Protein AF-A0A6L4A9G4-F1 (afdb_monomer_lite)

Secondary structure (DSSP, 8-state):
-HHHHHHTT--HHHHHHHHHHHHHHHH-SS-THHHHHTT-HHHHHHSTT--HHHHHHHHHHHHHSS-HHHHHHHTTS-HHHHHTTSTT--HHHHHHHHHHH---SHHHHHHHHHTTSGGGSTT--HHHHHHHHHHHHHHHHHHHHHHH-------------SS--HHHHHHHHHHHHHHHHHT-S-EE--STT-TT----EEEEEEEETTEEEEEEE--SHHHHHTT-TTT-EEEEEEETTEEEEEEEEE--SSTTTTSEEETT-HHHHHHHHHHHH--

Foldseek 3Di:
DLVLCVVVVHDPVVSVLVVFLVVQCVPDPDNLLVCLVVVVLVVSCVGPSCHPVNSVQSNCCSVVVDGPVVLQSVLVPQLLVQVCVQPLRDSVNSLQCCQAVVQRHLLLLLLCLVVVVSVPGPPDDPVSSVSRNVRSVVVVVVVVVVLVPPPDDDDDPRCPDLDDAFVVVVVVVVVQLVCVVVVNFFFAQHPPPRPPSDGDWGWDWDADPQKTKIKTFDDHNNCVVVVNSSFWMKIWIDHDPRTDIWIWGQDPPDPSHRHIGTRSPVVSRVVVVVVVVVD

Radius of gyration: 20.55 Å; chains: 1; bounding box: 53×53×60 Å

pLDDT: mean 81.51, std 14.5, range [31.34, 98.25]

Sequence (279 aa):
IADLLEGQNANPFRIRAYREGAATIRAHEDPVADFIRQDEFEALKALPGIGEGIAAVIGEYVSLGESSLLAELKAGVSPESVLTTVPGIGDELAERIVEQLDVHTLPELEEAAHDGRLDTVEGFGSRRVEGVRKALAGMLNRSAKRQVQNPDGQDGKVSQEAEPSVELLLQVDADYRKQAKAGELHKIAPRRFNPKKEAWLPVFHTKRQGWMFTVMFSNTAQAHALGKTDDWVVIYYKRGDHEGQNTVVTETKTQLKGKRVVRGRQAENQHYYEVQSGG

Structure (mmCIF, N/CA/C/O backbone):
data_AF-A0A6L4A9G4-F1
#
_entry.id   AF-A0A6L4A9G4-F1
#
loop_
_atom_site.group_PDB
_atom_site.id
_atom_site.type_symbol
_atom_site.label_atom_id
_atom_site.label_alt_id
_atom_site.label_comp_id
_atom_site.label_asym_id
_atom_site.label_entity_id
_atom_site.label_seq_id
_atom_site.pdbx_PDB_ins_code
_atom_site.Cartn_x
_atom_site.Cartn_y
_atom_site.Cartn_z
_atom_site.occupancy
_atom_site.B_iso_or_equiv
_atom_site.auth_seq_id
_atom_site.auth_comp_id
_atom_site.auth_asym_id
_atom_site.auth_atom_id
_atom_site.pdbx_PDB_model_num
ATOM 1 N N . ILE A 1 1 ? 12.123 -0.927 -9.935 1.00 81.88 1 ILE A N 1
ATOM 2 C CA . ILE A 1 1 ? 12.609 -2.322 -9.762 1.00 81.88 1 ILE A CA 1
ATOM 3 C C . ILE A 1 1 ? 13.995 -2.337 -9.126 1.00 81.88 1 ILE A C 1
ATOM 5 O O . ILE A 1 1 ? 14.091 -2.827 -8.012 1.00 81.88 1 ILE A O 1
ATOM 9 N N . ALA A 1 2 ? 15.035 -1.781 -9.767 1.00 80.94 2 ALA A N 1
ATOM 10 C CA . ALA A 1 2 ? 16.400 -1.776 -9.218 1.00 80.94 2 ALA A CA 1
ATOM 11 C C . ALA A 1 2 ? 16.493 -1.196 -7.795 1.00 80.94 2 ALA A C 1
ATOM 13 O O . ALA A 1 2 ? 17.087 -1.831 -6.934 1.00 80.94 2 ALA A O 1
ATOM 14 N N . ASP A 1 3 ? 15.841 -0.064 -7.527 1.00 72.38 3 ASP A N 1
ATOM 15 C CA . ASP A 1 3 ? 15.896 0.570 -6.199 1.00 72.38 3 ASP A CA 1
ATOM 16 C C . ASP A 1 3 ? 15.175 -0.263 -5.125 1.00 72.38 3 ASP A C 1
ATOM 18 O O . ASP A 1 3 ? 15.634 -0.358 -3.992 1.00 72.38 3 ASP A O 1
ATOM 22 N N . LEU A 1 4 ? 14.097 -0.966 -5.499 1.00 71.31 4 LEU A N 1
ATOM 23 C CA . LEU A 1 4 ? 13.409 -1.897 -4.594 1.00 71.31 4 LEU A CA 1
ATOM 24 C C . LEU A 1 4 ? 14.262 -3.137 -4.304 1.00 71.31 4 LEU A C 1
ATOM 26 O O . LEU A 1 4 ? 14.260 -3.646 -3.189 1.00 71.31 4 LEU A O 1
ATOM 30 N N . LEU A 1 5 ? 15.003 -3.622 -5.304 1.00 72.62 5 LEU A N 1
ATOM 31 C CA . LEU A 1 5 ? 15.957 -4.718 -5.137 1.00 72.62 5 LEU A CA 1
ATOM 32 C C . LEU A 1 5 ? 17.136 -4.302 -4.244 1.00 72.62 5 LEU A C 1
ATOM 34 O O . LEU A 1 5 ? 17.564 -5.095 -3.411 1.00 72.62 5 LEU A O 1
ATOM 38 N N . GLU A 1 6 ? 17.637 -3.075 -4.396 1.00 65.88 6 GLU A N 1
ATOM 39 C CA . GLU A 1 6 ? 18.706 -2.506 -3.567 1.00 65.88 6 GLU A CA 1
ATOM 40 C C . GLU A 1 6 ? 18.259 -2.350 -2.110 1.00 65.88 6 GLU A C 1
ATOM 42 O O . GLU A 1 6 ? 18.944 -2.835 -1.213 1.00 65.88 6 GLU A O 1
ATOM 47 N N . GLY A 1 7 ? 17.059 -1.808 -1.872 1.00 52.34 7 GLY A N 1
ATOM 48 C CA . GLY A 1 7 ? 16.472 -1.719 -0.530 1.00 52.34 7 GLY A CA 1
ATOM 49 C C . GLY A 1 7 ? 16.225 -3.079 0.137 1.00 52.34 7 GLY A C 1
ATOM 50 O O . GLY A 1 7 ? 16.270 -3.184 1.357 1.00 52.34 7 GLY A O 1
ATOM 51 N N . GLN A 1 8 ? 16.023 -4.142 -0.647 1.00 58.72 8 GLN A N 1
ATOM 52 C CA . GLN A 1 8 ? 15.882 -5.520 -0.152 1.00 58.72 8 GLN A CA 1
ATOM 53 C C . GLN A 1 8 ? 17.218 -6.275 -0.059 1.00 58.72 8 GLN A C 1
ATOM 55 O O . GLN A 1 8 ? 17.221 -7.492 0.138 1.00 58.72 8 GLN A O 1
ATOM 60 N N . ASN A 1 9 ? 18.345 -5.580 -0.240 1.00 52.88 9 ASN A N 1
ATOM 61 C CA . ASN A 1 9 ? 19.689 -6.152 -0.242 1.00 52.88 9 ASN A CA 1
ATOM 62 C C . ASN A 1 9 ? 19.817 -7.367 -1.189 1.00 52.88 9 ASN A C 1
ATOM 64 O O . ASN A 1 9 ? 20.472 -8.368 -0.886 1.00 52.88 9 ASN A O 1
ATOM 68 N N . ALA A 1 10 ? 19.122 -7.307 -2.331 1.00 65.56 10 ALA A N 1
ATOM 69 C CA . ALA A 1 10 ? 19.135 -8.357 -3.338 1.00 65.56 10 ALA A CA 1
ATOM 70 C C . ALA A 1 10 ? 20.507 -8.445 -4.029 1.00 65.56 10 ALA A C 1
ATOM 72 O O . ALA A 1 10 ? 21.382 -7.601 -3.860 1.00 65.56 10 ALA A O 1
ATOM 73 N N . ASN A 1 11 ? 20.696 -9.481 -4.852 1.00 62.41 11 ASN A N 1
ATOM 74 C CA . ASN A 1 11 ? 21.964 -9.720 -5.537 1.00 62.41 11 ASN A CA 1
ATOM 75 C C . ASN A 1 11 ? 22.441 -8.466 -6.328 1.00 62.41 11 ASN A C 1
ATOM 77 O O . ASN A 1 11 ? 21.725 -8.034 -7.241 1.00 62.41 11 ASN A O 1
ATOM 81 N N . PRO A 1 12 ? 23.653 -7.930 -6.056 1.00 65.44 12 PRO A N 1
ATOM 82 C CA . PRO A 1 12 ? 24.201 -6.749 -6.731 1.00 65.44 12 PRO A CA 1
ATOM 83 C C . PRO A 1 12 ? 24.260 -6.856 -8.259 1.00 65.44 12 PRO A C 1
ATOM 85 O O . PRO A 1 12 ? 24.008 -5.873 -8.956 1.00 65.44 12 PRO A O 1
ATOM 88 N N . PHE A 1 13 ? 24.521 -8.051 -8.801 1.00 80.12 13 PHE A N 1
ATOM 89 C CA . PHE A 1 13 ? 24.502 -8.295 -10.246 1.00 80.12 13 PHE A CA 1
ATOM 90 C C . PHE A 1 13 ? 23.104 -8.089 -10.830 1.00 80.12 13 PHE A C 1
ATOM 92 O O . PHE A 1 13 ? 22.956 -7.495 -11.894 1.00 80.12 13 PHE A O 1
ATOM 99 N N . ARG A 1 14 ? 22.064 -8.528 -10.112 1.00 78.81 14 ARG A N 1
ATOM 100 C CA . ARG A 1 14 ? 20.669 -8.362 -10.537 1.00 78.81 14 ARG A CA 1
ATOM 101 C C . ARG A 1 14 ? 20.251 -6.893 -10.489 1.00 78.81 14 ARG A C 1
ATOM 103 O O . ARG A 1 14 ? 19.617 -6.424 -11.427 1.00 78.81 14 ARG A O 1
ATOM 110 N N . ILE A 1 15 ? 20.631 -6.162 -9.438 1.00 76.44 15 ILE A N 1
ATOM 111 C CA . ILE A 1 15 ? 20.378 -4.714 -9.318 1.00 76.44 15 ILE A CA 1
ATOM 112 C C . ILE A 1 15 ? 21.019 -3.970 -10.493 1.00 76.44 15 ILE A C 1
ATOM 114 O O . ILE A 1 15 ? 20.352 -3.190 -11.177 1.00 76.44 15 ILE A O 1
ATOM 118 N N . ARG A 1 16 ? 22.298 -4.258 -10.759 1.00 82.06 16 ARG A N 1
ATOM 119 C CA . ARG A 1 16 ? 23.052 -3.659 -11.860 1.00 82.06 16 ARG A CA 1
ATOM 120 C C . ARG A 1 16 ? 22.419 -3.960 -13.218 1.00 82.06 16 ARG A C 1
ATOM 122 O O . ARG A 1 16 ? 22.212 -3.023 -13.979 1.00 82.06 16 ARG A O 1
ATOM 129 N N . ALA A 1 17 ? 22.022 -5.207 -13.470 1.00 86.44 17 ALA A N 1
ATOM 130 C CA . ALA A 1 17 ? 21.355 -5.593 -14.713 1.00 86.44 17 ALA A CA 1
ATOM 131 C C . ALA A 1 17 ? 20.067 -4.785 -14.960 1.00 86.44 17 ALA A C 1
ATOM 133 O O . ALA A 1 17 ? 19.853 -4.299 -16.065 1.00 86.44 17 ALA A O 1
ATOM 134 N N . TYR A 1 18 ? 19.238 -4.552 -13.932 1.00 90.25 18 TYR A N 1
ATOM 135 C CA . TYR A 1 18 ? 18.047 -3.700 -14.079 1.00 90.25 18 TYR A CA 1
ATOM 136 C C . TYR A 1 18 ? 18.380 -2.225 -14.337 1.00 90.25 18 TYR A C 1
ATOM 138 O O . TYR A 1 18 ? 17.641 -1.563 -15.064 1.00 90.25 18 TYR A O 1
ATOM 146 N N . ARG A 1 19 ? 19.462 -1.693 -13.750 1.00 92.75 19 ARG A N 1
ATOM 147 C CA . ARG A 1 19 ? 19.916 -0.317 -14.026 1.00 92.75 19 ARG A CA 1
ATOM 148 C C . ARG A 1 19 ? 20.446 -0.182 -15.454 1.00 92.75 19 ARG A C 1
ATOM 150 O O . ARG A 1 19 ? 20.092 0.778 -16.131 1.00 92.75 19 ARG A O 1
ATOM 157 N N . GLU A 1 20 ? 21.235 -1.150 -15.909 1.00 92.56 20 GLU A N 1
ATOM 158 C CA . GLU A 1 20 ? 21.784 -1.198 -17.267 1.00 92.56 20 GLU A CA 1
ATOM 159 C C . GLU A 1 20 ? 20.674 -1.364 -18.309 1.00 92.56 20 GLU A C 1
ATOM 161 O O . GLU A 1 20 ? 20.577 -0.538 -19.210 1.00 92.56 20 GLU A O 1
ATOM 166 N N . GLY A 1 21 ? 19.758 -2.322 -18.133 1.00 93.94 21 GLY A N 1
ATOM 167 C CA . GLY A 1 21 ? 18.608 -2.486 -19.026 1.00 93.94 21 GLY A CA 1
ATOM 168 C C . GLY A 1 21 ? 17.728 -1.232 -19.097 1.00 93.94 21 GLY A C 1
ATOM 169 O O . GLY A 1 21 ? 17.330 -0.817 -20.182 1.00 93.94 21 GLY A O 1
ATOM 170 N N . ALA A 1 22 ? 17.478 -0.559 -17.966 1.00 93.19 22 ALA A N 1
ATOM 171 C CA . ALA A 1 22 ? 16.741 0.707 -17.960 1.00 93.19 22 ALA A CA 1
ATOM 172 C C . ALA A 1 22 ? 17.482 1.832 -18.703 1.00 93.19 22 ALA A C 1
ATOM 174 O O . ALA A 1 22 ? 16.839 2.651 -19.359 1.00 93.19 22 ALA A O 1
ATOM 175 N N . ALA A 1 23 ? 18.813 1.893 -18.602 1.00 93.06 23 ALA A N 1
ATOM 176 C CA . ALA A 1 23 ? 19.620 2.848 -19.354 1.00 93.06 23 ALA A CA 1
ATOM 177 C C . ALA A 1 23 ? 19.556 2.566 -20.862 1.00 93.06 23 ALA A C 1
ATOM 179 O O . ALA A 1 23 ? 19.327 3.496 -21.631 1.00 93.06 23 ALA A O 1
ATOM 180 N N . THR A 1 24 ? 19.661 1.298 -21.267 1.00 94.62 24 THR A N 1
ATOM 181 C CA . THR A 1 24 ? 19.524 0.874 -22.666 1.00 94.62 24 THR A CA 1
ATOM 182 C C . THR A 1 24 ? 18.172 1.262 -23.245 1.00 94.62 24 THR A C 1
ATOM 184 O O . THR A 1 24 ? 18.126 1.866 -24.308 1.00 94.62 24 THR A O 1
ATOM 187 N N . ILE A 1 25 ? 17.074 1.000 -22.527 1.00 92.94 25 ILE A N 1
ATOM 188 C CA . ILE A 1 25 ? 15.725 1.372 -22.982 1.00 92.94 25 ILE A CA 1
ATOM 189 C C . ILE A 1 25 ? 15.599 2.889 -23.165 1.00 92.94 25 ILE A C 1
ATOM 191 O O . ILE A 1 25 ? 15.019 3.335 -24.146 1.00 92.94 25 ILE A O 1
ATOM 195 N N . ARG A 1 26 ? 16.137 3.694 -22.237 1.00 91.50 26 ARG A N 1
ATOM 196 C CA . ARG A 1 26 ? 16.082 5.166 -22.328 1.00 91.50 26 ARG A CA 1
ATOM 197 C C . ARG A 1 26 ? 16.932 5.737 -23.461 1.00 91.50 26 ARG A C 1
ATOM 199 O O . ARG A 1 26 ? 16.635 6.832 -23.922 1.00 91.50 26 ARG A O 1
ATOM 206 N N . ALA A 1 27 ? 18.004 5.043 -23.834 1.00 91.81 27 ALA A N 1
ATOM 207 C CA . ALA A 1 27 ? 18.923 5.459 -24.887 1.00 91.81 27 ALA A CA 1
ATOM 208 C C . ALA A 1 27 ? 18.530 4.930 -26.277 1.00 91.81 27 ALA 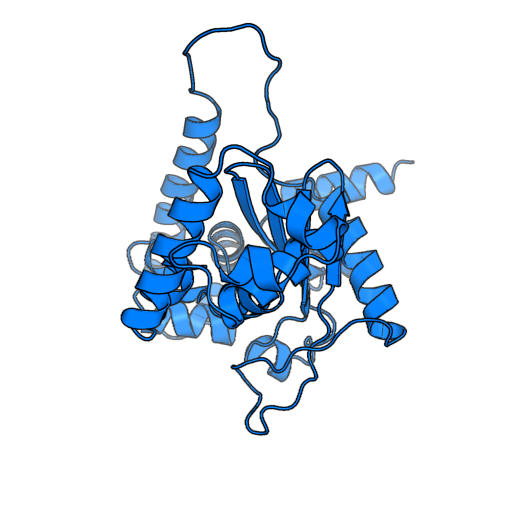A C 1
ATOM 210 O O . ALA A 1 27 ? 19.142 5.331 -27.262 1.00 91.81 27 ALA A O 1
ATOM 211 N N . HIS A 1 28 ? 17.555 4.023 -26.358 1.00 92.44 28 HIS A N 1
ATOM 212 C CA . HIS A 1 28 ? 17.101 3.451 -27.619 1.00 92.44 28 HIS A CA 1
ATOM 213 C C . HIS A 1 28 ? 16.297 4.486 -28.422 1.00 92.44 28 HIS A C 1
ATOM 215 O O . HIS A 1 28 ? 15.424 5.148 -27.863 1.00 92.44 28 HIS A O 1
ATOM 221 N N . GLU A 1 29 ? 16.599 4.629 -29.717 1.00 87.81 29 GLU A N 1
ATOM 222 C CA . GLU A 1 29 ? 15.964 5.635 -30.585 1.00 87.81 29 GLU A CA 1
ATOM 223 C C . GLU A 1 29 ? 14.485 5.316 -30.839 1.00 87.81 29 GLU A C 1
ATOM 225 O O . GLU A 1 29 ? 13.628 6.191 -30.706 1.00 87.81 29 GLU A O 1
ATOM 230 N N . ASP A 1 30 ? 14.179 4.050 -31.126 1.00 87.62 30 ASP A N 1
ATOM 231 C CA . ASP A 1 30 ? 12.809 3.592 -31.358 1.00 87.62 30 ASP A CA 1
ATOM 232 C C . ASP A 1 30 ? 12.123 3.098 -30.073 1.00 87.62 30 ASP A C 1
ATOM 234 O O . ASP A 1 30 ? 12.796 2.607 -29.154 1.00 87.62 30 ASP A O 1
ATOM 238 N N . PRO A 1 31 ? 10.779 3.151 -29.988 1.00 88.50 31 PRO A N 1
ATOM 239 C CA . PRO A 1 31 ? 10.046 2.581 -28.868 1.00 88.50 31 PRO A CA 1
ATOM 240 C C . PRO A 1 31 ? 10.322 1.081 -28.725 1.00 88.50 31 PRO A C 1
ATOM 242 O O . PRO A 1 31 ? 9.873 0.265 -29.520 1.00 88.50 31 PRO A O 1
ATOM 245 N N . VAL A 1 32 ? 10.965 0.686 -27.625 1.00 89.25 32 VAL A N 1
ATOM 246 C CA . VAL A 1 32 ? 11.267 -0.728 -27.321 1.00 89.25 32 VAL A CA 1
ATOM 247 C C . VAL A 1 32 ? 10.004 -1.614 -27.282 1.00 89.25 32 VAL A C 1
ATOM 249 O O . VAL A 1 32 ? 10.070 -2.825 -27.483 1.00 89.25 32 VAL A O 1
ATOM 252 N N . ALA A 1 33 ? 8.830 -1.011 -27.068 1.00 88.12 33 ALA A N 1
ATOM 253 C CA . ALA A 1 33 ? 7.538 -1.689 -27.147 1.00 88.12 33 ALA A CA 1
ATOM 254 C C . ALA A 1 33 ? 7.231 -2.269 -28.540 1.00 88.12 33 ALA A C 1
ATOM 256 O O . ALA A 1 33 ? 6.443 -3.208 -28.636 1.00 88.12 33 ALA A O 1
ATOM 257 N N . ASP A 1 34 ? 7.832 -1.734 -29.601 1.00 90.88 34 ASP A N 1
ATOM 258 C CA . ASP A 1 34 ? 7.580 -2.183 -30.967 1.00 90.88 34 ASP A CA 1
ATOM 259 C C . ASP A 1 34 ? 8.176 -3.565 -31.233 1.00 90.88 34 ASP A C 1
ATOM 261 O O . ASP A 1 34 ? 7.500 -4.374 -31.862 1.00 90.88 34 ASP A O 1
ATOM 265 N N . PHE A 1 35 ? 9.324 -3.905 -30.631 1.00 89.06 35 PHE A N 1
ATOM 266 C CA . PHE A 1 35 ? 9.863 -5.271 -30.679 1.00 89.06 35 PHE A CA 1
ATOM 267 C C . PHE A 1 35 ? 8.863 -6.298 -30.137 1.00 89.06 35 PHE A C 1
ATOM 269 O O . PHE A 1 35 ? 8.689 -7.364 -30.710 1.00 89.06 35 PHE A O 1
ATOM 276 N N . ILE A 1 36 ? 8.146 -5.972 -29.056 1.00 87.38 36 ILE A N 1
ATOM 277 C CA . ILE A 1 36 ? 7.126 -6.871 -28.494 1.00 87.38 36 ILE A CA 1
ATOM 278 C C . ILE A 1 36 ? 5.889 -6.941 -29.398 1.00 87.38 36 ILE A C 1
ATOM 280 O O . ILE A 1 36 ? 5.336 -8.016 -29.607 1.00 87.38 36 ILE A O 1
ATOM 284 N N . ARG A 1 37 ? 5.444 -5.808 -29.955 1.00 85.44 37 ARG A N 1
ATOM 285 C CA . ARG A 1 37 ? 4.263 -5.761 -30.839 1.00 85.44 37 ARG A CA 1
ATOM 286 C C . ARG A 1 37 ? 4.487 -6.468 -32.175 1.00 85.44 37 ARG A C 1
ATOM 288 O O . ARG A 1 37 ? 3.516 -6.917 -32.776 1.00 85.44 37 ARG A O 1
ATOM 295 N N . GLN A 1 38 ? 5.734 -6.530 -32.630 1.00 88.38 38 GLN A N 1
ATOM 296 C CA . GLN A 1 38 ? 6.148 -7.170 -33.879 1.00 88.38 38 GLN A CA 1
ATOM 297 C C . GLN A 1 38 ? 6.621 -8.621 -33.677 1.00 88.38 38 GLN A C 1
ATOM 299 O O . GLN A 1 38 ? 7.065 -9.248 -34.632 1.00 88.38 38 GLN A O 1
ATOM 304 N N . ASP A 1 39 ? 6.489 -9.163 -32.460 1.00 83.50 39 ASP A N 1
ATOM 305 C CA . ASP A 1 39 ? 6.930 -10.518 -32.086 1.00 83.50 39 ASP A CA 1
ATOM 306 C C . ASP A 1 39 ? 8.450 -10.750 -32.260 1.00 83.50 39 ASP A C 1
ATOM 308 O O . ASP A 1 39 ? 8.939 -11.859 -32.465 1.00 83.50 39 ASP A O 1
ATOM 312 N N . GLU A 1 40 ? 9.237 -9.681 -32.134 1.00 89.88 40 GLU A N 1
ATOM 313 C CA . GLU A 1 40 ? 10.695 -9.663 -32.275 1.00 89.88 40 GLU A CA 1
ATOM 314 C C . GLU A 1 40 ? 11.402 -9.798 -30.915 1.00 89.88 40 GLU A C 1
ATOM 316 O O . GLU A 1 40 ? 12.307 -9.038 -30.555 1.00 89.88 40 GLU A O 1
ATOM 321 N N . PHE A 1 41 ? 10.996 -10.789 -30.122 1.00 87.19 41 PHE A N 1
ATOM 322 C CA . PHE A 1 41 ? 11.512 -10.974 -28.760 1.00 87.19 41 PHE A CA 1
ATOM 323 C C . PHE A 1 41 ? 13.031 -11.220 -28.709 1.00 87.19 41 PHE A C 1
ATOM 325 O O . PHE A 1 41 ? 13.724 -10.737 -27.811 1.00 87.19 41 PHE A O 1
ATOM 332 N N . GLU A 1 42 ? 13.582 -11.926 -29.697 1.00 88.38 42 GLU A N 1
ATOM 333 C CA . GLU A 1 42 ? 15.029 -12.159 -29.780 1.00 88.38 42 GLU A CA 1
ATOM 334 C C . GLU A 1 42 ? 15.812 -10.886 -30.130 1.00 88.38 42 GLU A C 1
ATOM 336 O O . GLU A 1 42 ? 16.927 -10.703 -29.642 1.00 88.38 42 GLU A O 1
ATOM 341 N N . ALA A 1 43 ? 15.222 -9.964 -30.898 1.00 88.06 43 ALA A N 1
ATOM 342 C CA . ALA A 1 43 ? 15.835 -8.665 -31.173 1.00 88.06 43 ALA A CA 1
ATOM 343 C C . ALA A 1 43 ? 15.879 -7.799 -29.904 1.00 88.06 43 ALA A C 1
ATOM 345 O O . ALA A 1 43 ? 16.908 -7.191 -29.606 1.00 88.06 43 ALA A O 1
ATOM 346 N N . LEU A 1 44 ? 14.817 -7.834 -29.091 1.00 89.88 44 LEU A N 1
ATOM 347 C CA . LEU A 1 44 ? 14.796 -7.188 -27.776 1.00 89.88 44 LEU A CA 1
ATOM 348 C C . LEU A 1 44 ? 15.907 -7.721 -26.855 1.00 89.88 44 LEU A C 1
ATOM 350 O O . LEU A 1 44 ? 16.584 -6.941 -26.186 1.00 89.88 44 LEU A O 1
ATOM 354 N N . LYS A 1 45 ? 16.118 -9.041 -26.832 1.00 92.06 45 LYS A N 1
ATOM 355 C CA . LYS A 1 45 ? 17.183 -9.691 -26.045 1.00 92.06 45 LYS A CA 1
ATOM 356 C C . LYS A 1 45 ? 18.595 -9.411 -26.558 1.00 92.06 45 LYS A C 1
ATOM 358 O O . LYS A 1 45 ? 19.561 -9.566 -25.813 1.00 92.06 45 LYS A O 1
ATOM 363 N N . ALA A 1 46 ? 18.735 -9.034 -27.825 1.00 90.38 46 ALA A N 1
ATOM 364 C CA . ALA A 1 46 ? 20.023 -8.660 -28.392 1.00 90.38 46 ALA A CA 1
ATOM 365 C C . ALA A 1 46 ? 20.482 -7.265 -27.929 1.00 90.38 46 ALA A C 1
ATOM 367 O O . ALA A 1 46 ? 21.660 -6.928 -28.080 1.00 90.38 46 ALA A O 1
ATOM 368 N N . LEU A 1 47 ? 19.586 -6.459 -27.345 1.00 91.12 47 LEU A N 1
ATOM 369 C CA . LEU A 1 47 ? 19.938 -5.140 -26.835 1.00 91.12 47 LEU A CA 1
ATOM 370 C C . LEU A 1 47 ? 20.886 -5.237 -25.620 1.00 91.12 47 LEU A C 1
ATOM 372 O O . LEU A 1 47 ? 20.688 -6.073 -24.730 1.00 91.12 47 LEU A O 1
ATOM 376 N N . PRO A 1 48 ? 21.905 -4.358 -25.525 1.00 90.81 48 PRO A N 1
ATOM 377 C CA . PRO A 1 48 ? 22.864 -4.381 -24.424 1.0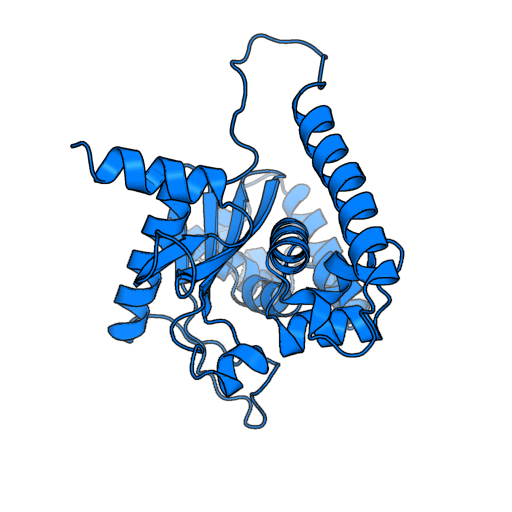0 90.81 48 PRO A CA 1
ATOM 378 C C . PRO A 1 48 ? 22.184 -4.336 -23.051 1.00 90.81 48 PRO A C 1
ATOM 380 O O . PRO A 1 48 ? 21.355 -3.472 -22.784 1.00 90.81 48 PRO A O 1
ATOM 383 N N . GLY A 1 49 ? 22.533 -5.253 -22.149 1.00 86.81 49 GLY A N 1
ATOM 384 C CA . GLY A 1 49 ? 21.974 -5.268 -20.792 1.00 86.81 49 GLY A CA 1
ATOM 385 C C . GLY A 1 49 ? 20.514 -5.737 -20.689 1.00 86.81 49 GLY A C 1
ATOM 386 O O . GLY A 1 49 ? 19.968 -5.725 -19.586 1.00 86.81 49 GLY A O 1
ATOM 387 N N . ILE A 1 50 ? 19.887 -6.193 -21.782 1.00 91.50 50 ILE A N 1
ATOM 388 C CA . ILE A 1 50 ? 18.537 -6.776 -21.784 1.00 91.50 50 ILE A CA 1
ATOM 389 C C . ILE A 1 50 ? 18.638 -8.294 -21.977 1.00 91.50 50 ILE A C 1
ATOM 391 O O . ILE A 1 50 ? 18.609 -8.811 -23.083 1.00 91.50 50 ILE A O 1
ATOM 395 N N . GLY A 1 51 ? 18.771 -9.035 -20.874 1.00 86.81 51 GLY A N 1
ATOM 396 C CA . GLY A 1 51 ? 18.712 -10.504 -20.893 1.00 86.81 51 GLY A CA 1
ATOM 397 C C . GLY A 1 51 ? 17.282 -11.051 -20.798 1.00 86.81 51 GLY A C 1
ATOM 398 O O . GLY A 1 51 ? 16.345 -10.296 -20.551 1.00 86.81 51 GLY A O 1
ATOM 399 N N . GLU A 1 52 ? 17.132 -12.378 -20.883 1.00 86.69 52 GLU A N 1
ATOM 400 C CA . GLU A 1 52 ? 15.852 -13.117 -20.828 1.00 86.69 52 GLU A CA 1
ATOM 401 C C . GLU A 1 52 ? 14.876 -12.586 -19.762 1.00 86.69 52 GLU A C 1
ATOM 403 O O . GLU A 1 52 ? 13.735 -12.248 -20.058 1.00 86.69 52 GLU A O 1
ATOM 408 N N . GLY A 1 53 ? 15.337 -12.446 -18.514 1.00 84.06 53 GLY A N 1
ATOM 409 C CA . GLY A 1 53 ? 14.478 -12.005 -17.413 1.00 84.06 53 GLY A CA 1
ATOM 410 C C . GLY A 1 53 ? 14.023 -10.546 -17.520 1.00 84.06 53 GLY A C 1
ATOM 411 O O . GLY A 1 53 ? 12.930 -10.219 -17.073 1.00 84.06 53 GLY A O 1
ATOM 412 N N . ILE A 1 54 ? 14.838 -9.665 -18.108 1.00 91.25 54 ILE A N 1
ATOM 413 C CA . ILE A 1 54 ? 14.465 -8.259 -18.323 1.00 91.25 54 ILE A CA 1
ATOM 414 C C . ILE A 1 54 ? 13.541 -8.163 -19.539 1.00 91.25 54 ILE A C 1
ATOM 416 O O . ILE A 1 54 ? 12.531 -7.472 -19.463 1.00 91.25 54 ILE A O 1
ATOM 420 N N . ALA A 1 55 ? 13.832 -8.903 -20.612 1.00 89.38 55 ALA A N 1
ATOM 421 C CA . ALA A 1 55 ? 12.973 -8.998 -21.789 1.00 89.38 55 ALA A CA 1
ATOM 422 C C . ALA A 1 55 ? 11.575 -9.525 -21.432 1.00 89.38 55 ALA A C 1
ATOM 424 O O . ALA A 1 55 ? 10.583 -8.942 -21.858 1.00 89.38 55 ALA A O 1
ATOM 425 N N . ALA A 1 56 ? 11.480 -10.546 -20.574 1.00 85.06 56 ALA A N 1
ATOM 426 C CA . ALA A 1 56 ? 10.205 -11.058 -20.072 1.00 85.06 56 ALA A CA 1
ATOM 427 C C . ALA A 1 56 ? 9.410 -9.989 -19.300 1.00 85.06 56 ALA A C 1
ATOM 429 O O . ALA A 1 56 ? 8.219 -9.820 -19.540 1.00 85.06 56 ALA A O 1
ATOM 430 N N . VAL A 1 57 ? 10.072 -9.218 -18.428 1.00 88.25 57 VAL A N 1
ATOM 431 C CA . VAL A 1 57 ? 9.439 -8.103 -17.695 1.00 88.25 57 VAL A CA 1
ATOM 432 C C . VAL A 1 57 ? 8.976 -6.991 -18.640 1.00 88.25 57 VAL A C 1
ATOM 434 O O . VAL A 1 57 ? 7.909 -6.421 -18.433 1.00 88.25 57 VAL A O 1
ATOM 437 N N . ILE A 1 58 ? 9.756 -6.675 -19.678 1.00 90.38 58 ILE A N 1
ATOM 438 C CA . ILE A 1 58 ? 9.368 -5.698 -20.705 1.00 90.38 58 ILE A CA 1
ATOM 439 C C . ILE A 1 58 ? 8.157 -6.209 -21.486 1.00 90.38 58 ILE A C 1
ATOM 441 O O . ILE A 1 58 ? 7.207 -5.456 -21.667 1.00 90.38 58 ILE A O 1
ATOM 445 N N . GLY A 1 59 ? 8.174 -7.471 -21.920 1.00 86.12 59 GLY A N 1
ATOM 446 C CA . GLY A 1 59 ? 7.070 -8.099 -22.643 1.00 86.12 59 GLY A CA 1
ATOM 447 C C . GLY A 1 59 ? 5.781 -8.071 -21.834 1.00 86.12 59 GLY A C 1
ATOM 448 O O . GLY A 1 59 ? 4.768 -7.570 -22.312 1.00 86.12 59 GLY A O 1
ATOM 449 N N . GLU A 1 60 ? 5.846 -8.495 -20.573 1.00 82.31 60 GLU A N 1
ATOM 450 C CA . GLU A 1 60 ? 4.728 -8.418 -19.633 1.00 82.31 60 GLU A CA 1
ATOM 451 C C . GLU A 1 60 ? 4.195 -6.985 -19.511 1.00 82.31 60 GLU A C 1
ATOM 453 O O . GLU A 1 60 ? 3.001 -6.744 -19.682 1.00 82.31 60 GLU A O 1
ATOM 458 N N . TYR A 1 61 ? 5.087 -6.009 -19.336 1.00 85.62 61 TYR A N 1
ATOM 459 C CA . TYR A 1 61 ? 4.700 -4.608 -19.206 1.00 85.62 61 TYR A CA 1
ATOM 460 C C . TYR A 1 61 ? 4.100 -4.021 -20.486 1.00 85.62 61 TYR A C 1
ATOM 462 O O . TYR A 1 61 ? 3.191 -3.198 -20.416 1.00 85.62 61 TYR A O 1
ATOM 470 N N . VAL A 1 62 ? 4.571 -4.427 -21.663 1.00 86.62 62 VAL A N 1
ATOM 471 C CA . VAL A 1 62 ? 4.035 -3.947 -22.944 1.00 86.62 62 VAL A CA 1
ATOM 472 C C . VAL A 1 62 ? 2.686 -4.595 -23.255 1.00 86.62 62 VAL A C 1
ATOM 474 O O . VAL A 1 62 ? 1.780 -3.904 -23.720 1.00 86.62 62 VAL A O 1
ATOM 477 N N . SER A 1 63 ? 2.539 -5.894 -22.990 1.00 79.25 63 SER A N 1
ATOM 478 C CA . SER A 1 63 ? 1.323 -6.655 -23.288 1.00 79.25 63 SER A CA 1
ATOM 479 C C . SER A 1 63 ? 0.210 -6.424 -22.268 1.00 79.25 63 SER A C 1
ATOM 481 O O . SER A 1 63 ? -0.952 -6.308 -22.650 1.00 79.25 63 SER A O 1
ATOM 483 N N . LEU A 1 64 ? 0.553 -6.362 -20.981 1.00 76.94 64 LEU A N 1
ATOM 484 C CA . LEU A 1 64 ? -0.404 -6.277 -19.873 1.00 76.94 64 LEU A CA 1
ATOM 485 C C . LEU A 1 64 ? -0.472 -4.873 -19.255 1.00 76.94 64 LEU A C 1
ATOM 487 O O . LEU A 1 64 ? -1.439 -4.544 -18.578 1.00 76.94 64 LEU A O 1
ATOM 491 N N . GLY A 1 65 ? 0.523 -4.015 -19.504 1.00 75.38 65 GLY A N 1
ATOM 492 C CA . GLY A 1 65 ? 0.637 -2.707 -18.848 1.00 75.38 65 GLY A CA 1
ATOM 493 C C . GLY A 1 65 ? 1.248 -2.770 -17.443 1.00 75.38 65 GLY A C 1
ATOM 494 O O . GLY A 1 65 ? 1.301 -1.748 -16.757 1.00 75.38 65 GLY A O 1
ATOM 495 N N . GLU A 1 66 ? 1.702 -3.946 -17.003 1.00 71.75 66 GLU A N 1
ATOM 496 C CA . GLU A 1 66 ? 2.153 -4.214 -15.635 1.00 71.75 66 GLU A CA 1
ATOM 497 C C . GLU A 1 66 ? 3.321 -5.201 -15.578 1.00 71.75 66 GLU A C 1
ATOM 499 O O . GLU A 1 66 ? 3.644 -5.864 -16.554 1.00 71.75 66 GLU A O 1
ATOM 504 N N . SER A 1 67 ? 3.967 -5.299 -14.415 1.00 83.25 67 SER A N 1
ATOM 505 C CA . SER A 1 67 ? 5.000 -6.303 -14.173 1.00 83.25 67 SER A CA 1
ATOM 506 C C . SER A 1 67 ? 4.713 -7.051 -12.878 1.00 83.25 67 SER A C 1
ATOM 508 O O . SER A 1 67 ? 4.696 -6.436 -11.807 1.00 83.25 67 SER A O 1
ATOM 510 N N . SER A 1 68 ? 4.580 -8.373 -12.959 1.00 72.19 68 SER A N 1
ATOM 511 C CA . SER A 1 68 ? 4.408 -9.253 -11.801 1.00 72.19 68 SER A CA 1
ATOM 512 C C . SER A 1 68 ? 5.599 -9.147 -10.856 1.00 72.19 68 SER A C 1
ATOM 514 O O . SER A 1 68 ? 5.422 -9.042 -9.646 1.00 72.19 68 SER A O 1
ATOM 516 N N . LEU A 1 69 ? 6.822 -9.036 -11.389 1.00 77.62 69 LEU A N 1
ATOM 517 C CA . LEU A 1 69 ? 8.012 -8.795 -10.572 1.00 77.62 69 LEU A CA 1
ATOM 518 C C . LEU A 1 69 ? 7.939 -7.460 -9.823 1.00 77.62 69 LEU A C 1
ATOM 520 O O . LEU A 1 69 ? 8.340 -7.379 -8.663 1.00 77.62 69 LEU A O 1
ATOM 524 N N . LEU A 1 70 ? 7.468 -6.389 -10.467 1.00 79.44 70 LEU A N 1
ATOM 525 C CA . LEU A 1 70 ? 7.305 -5.112 -9.776 1.00 79.44 70 LEU A CA 1
ATOM 526 C C . LEU A 1 70 ? 6.229 -5.214 -8.690 1.00 79.44 70 LEU A C 1
ATOM 528 O O . LEU A 1 70 ? 6.444 -4.673 -7.609 1.00 79.44 70 LEU A O 1
ATOM 532 N N . ALA A 1 71 ? 5.123 -5.911 -8.954 1.00 65.88 71 ALA A N 1
ATOM 533 C CA . ALA A 1 71 ? 4.077 -6.164 -7.968 1.00 65.88 71 ALA A CA 1
ATOM 534 C C . ALA A 1 71 ? 4.618 -6.954 -6.764 1.00 65.88 71 ALA A C 1
ATOM 536 O O . ALA A 1 71 ? 4.431 -6.534 -5.624 1.00 65.88 71 ALA A O 1
ATOM 537 N N . GLU A 1 72 ? 5.381 -8.023 -7.002 1.00 65.25 72 GLU A N 1
ATOM 538 C CA . GLU A 1 72 ? 6.064 -8.804 -5.962 1.00 65.25 72 GLU A CA 1
ATOM 539 C C . GLU A 1 72 ? 7.068 -7.965 -5.164 1.00 65.25 72 GLU A C 1
ATOM 541 O O . GLU A 1 72 ? 7.141 -8.063 -3.938 1.00 65.25 72 GLU A O 1
ATOM 546 N N . LEU A 1 73 ? 7.858 -7.129 -5.844 1.00 68.81 73 LEU A N 1
ATOM 547 C CA . LEU A 1 73 ? 8.845 -6.276 -5.190 1.00 68.81 73 LEU A CA 1
ATOM 548 C C . LEU A 1 73 ? 8.197 -5.152 -4.396 1.00 68.81 73 LEU A C 1
ATOM 550 O O . LEU A 1 73 ? 8.713 -4.837 -3.331 1.00 68.81 73 LEU A O 1
ATOM 554 N N . LYS A 1 74 ? 7.087 -4.576 -4.872 1.00 66.25 74 LYS A N 1
ATOM 555 C CA . LYS A 1 74 ? 6.290 -3.584 -4.136 1.00 66.25 74 LYS A CA 1
ATOM 556 C C . LYS A 1 74 ? 5.611 -4.206 -2.922 1.00 66.25 74 LYS A C 1
ATOM 558 O O . LYS A 1 74 ? 5.706 -3.634 -1.845 1.00 66.25 74 LYS A O 1
ATOM 563 N N . ALA A 1 75 ? 5.081 -5.421 -3.057 1.00 57.84 75 ALA A N 1
ATOM 564 C CA . ALA A 1 75 ? 4.655 -6.229 -1.916 1.00 57.84 75 ALA A CA 1
ATOM 565 C C . ALA A 1 75 ? 5.819 -6.555 -0.949 1.00 57.84 75 ALA A C 1
ATOM 567 O O . ALA A 1 75 ? 5.593 -6.932 0.199 1.00 57.84 75 ALA A O 1
ATOM 568 N N . GLY A 1 76 ? 7.069 -6.427 -1.410 1.00 50.97 76 GLY A N 1
ATOM 569 C CA . GLY A 1 76 ? 8.289 -6.549 -0.615 1.00 50.97 76 GLY A CA 1
ATOM 570 C C . GLY A 1 76 ? 8.910 -5.228 -0.139 1.00 50.97 76 GLY A C 1
ATOM 571 O O . GLY A 1 76 ? 9.874 -5.296 0.623 1.00 50.97 76 GLY A O 1
ATOM 572 N N . VAL A 1 77 ? 8.417 -4.049 -0.560 1.00 56.56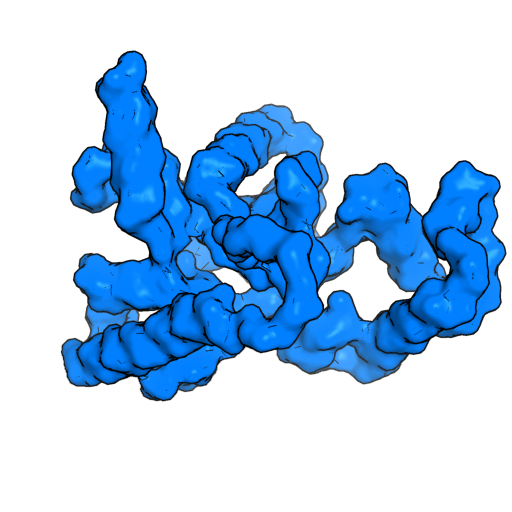 77 VAL A N 1
ATOM 573 C CA . VAL A 1 77 ? 8.823 -2.762 0.033 1.00 56.56 77 VAL A CA 1
ATOM 574 C C . VAL A 1 77 ? 8.189 -2.714 1.396 1.00 56.56 77 VAL A C 1
ATOM 576 O O . VAL A 1 77 ? 6.968 -2.667 1.529 1.00 56.56 77 VAL A O 1
ATOM 579 N N . SER A 1 78 ? 9.044 -2.826 2.397 1.00 65.44 78 SER A N 1
ATOM 580 C CA . SER A 1 78 ? 8.612 -3.079 3.748 1.00 65.44 78 SER A CA 1
ATOM 581 C C . SER A 1 78 ? 7.979 -1.781 4.279 1.00 65.44 78 SER A C 1
ATOM 583 O O . SER A 1 78 ? 8.631 -0.735 4.277 1.00 65.44 78 SER A O 1
ATOM 585 N N . PRO A 1 79 ? 6.697 -1.782 4.676 1.00 73.44 79 PRO A N 1
ATOM 586 C CA . PRO A 1 79 ? 6.070 -0.581 5.219 1.00 73.44 79 PRO A CA 1
ATOM 587 C C . PRO A 1 79 ? 6.836 -0.037 6.433 1.00 73.44 79 PRO A C 1
ATOM 589 O O . PRO A 1 79 ? 6.842 1.166 6.684 1.00 73.44 79 PRO A O 1
ATOM 592 N N . GLU A 1 80 ? 7.600 -0.898 7.104 1.00 79.56 80 GLU A N 1
ATOM 593 C CA . GLU A 1 80 ? 8.533 -0.549 8.164 1.00 79.56 80 GLU A CA 1
ATOM 594 C C . GLU A 1 80 ? 9.517 0.556 7.735 1.00 79.56 80 GLU A C 1
ATOM 596 O O . GLU A 1 80 ? 9.713 1.506 8.490 1.00 79.56 80 GLU A O 1
ATOM 601 N N . SER A 1 81 ? 10.058 0.523 6.508 1.00 74.25 81 SER A N 1
ATOM 602 C CA . SER A 1 81 ? 11.009 1.543 6.034 1.00 74.25 81 SER A CA 1
ATOM 603 C C . SER A 1 81 ? 10.386 2.934 5.895 1.00 74.25 81 SER A C 1
ATOM 605 O O . SER A 1 81 ? 11.081 3.943 5.972 1.00 74.25 81 SER A O 1
ATOM 607 N N . VAL A 1 82 ? 9.073 3.009 5.653 1.00 77.88 82 VAL A N 1
ATOM 608 C CA . VAL A 1 82 ? 8.343 4.285 5.632 1.00 77.88 82 VAL A CA 1
ATOM 609 C C . VAL A 1 82 ? 8.179 4.802 7.058 1.00 77.88 82 VAL A C 1
ATOM 611 O O . VAL A 1 82 ? 8.388 5.988 7.318 1.00 77.88 82 VAL A O 1
ATOM 614 N N . LEU A 1 83 ? 7.845 3.921 8.000 1.00 83.44 83 LEU A N 1
ATOM 615 C CA . LEU A 1 83 ? 7.583 4.294 9.390 1.00 83.44 83 LEU A CA 1
ATOM 616 C C . LEU A 1 83 ? 8.852 4.711 10.143 1.00 83.44 83 LEU A C 1
ATOM 618 O O . LEU A 1 83 ? 8.785 5.616 10.973 1.00 83.44 83 LEU A O 1
ATOM 622 N N . THR A 1 84 ? 10.013 4.131 9.824 1.00 85.69 84 THR A N 1
ATOM 623 C CA . THR A 1 84 ? 11.302 4.494 10.448 1.00 85.69 84 THR A CA 1
ATOM 624 C C . THR A 1 84 ? 11.771 5.907 10.103 1.00 85.69 84 THR A C 1
ATOM 626 O O . THR A 1 84 ? 12.656 6.453 10.762 1.00 85.69 84 THR A O 1
ATOM 629 N N . THR A 1 85 ? 11.143 6.561 9.119 1.00 82.88 85 THR A N 1
ATOM 630 C CA . THR A 1 85 ? 11.379 7.987 8.837 1.00 82.88 85 THR A CA 1
ATOM 631 C C . THR A 1 85 ? 10.849 8.909 9.939 1.00 82.88 85 THR A C 1
ATOM 633 O O . THR A 1 85 ? 11.244 10.077 10.007 1.00 82.88 85 THR A O 1
ATOM 636 N N . VAL A 1 86 ? 9.966 8.410 10.811 1.00 86.12 86 VAL A N 1
ATOM 637 C CA . VAL A 1 86 ? 9.400 9.167 11.927 1.00 86.12 86 VAL A CA 1
ATOM 638 C C . VAL A 1 86 ? 10.345 9.091 13.130 1.00 86.12 86 VAL A C 1
ATOM 640 O O . VAL A 1 86 ? 10.587 8.005 13.663 1.00 86.12 86 VAL A O 1
ATOM 643 N N . PRO A 1 87 ? 10.849 10.233 13.636 1.00 83.25 87 PRO A N 1
ATOM 644 C CA . PRO A 1 87 ? 11.685 10.248 14.828 1.00 83.25 87 PRO A CA 1
ATOM 645 C C . PRO A 1 87 ? 11.019 9.539 16.013 1.00 83.25 87 PRO A C 1
ATOM 647 O O . PRO A 1 87 ? 9.899 9.865 16.403 1.00 83.25 87 PRO A O 1
ATOM 650 N N . GLY A 1 88 ? 11.739 8.591 16.616 1.00 82.75 88 GLY A N 1
ATOM 651 C CA . GLY A 1 88 ? 11.239 7.786 17.733 1.00 82.75 88 GLY A CA 1
ATOM 652 C C . GLY A 1 88 ? 10.618 6.445 17.332 1.00 82.75 88 GLY A C 1
ATOM 653 O O . GLY A 1 88 ? 10.234 5.695 18.232 1.00 82.75 88 GLY A O 1
ATOM 654 N N . ILE A 1 89 ? 10.571 6.126 16.034 1.00 89.00 89 ILE A N 1
ATOM 655 C CA . ILE A 1 89 ? 10.227 4.805 15.500 1.00 89.00 89 ILE A CA 1
ATOM 656 C C . ILE A 1 89 ? 11.490 4.198 14.875 1.00 89.00 89 ILE A C 1
ATOM 658 O O . ILE A 1 89 ? 11.968 4.666 13.849 1.00 89.00 89 ILE A O 1
ATOM 662 N N . GLY A 1 90 ? 12.062 3.188 15.534 1.00 77.94 90 GLY A N 1
ATOM 663 C CA . GLY A 1 90 ? 13.139 2.358 14.975 1.00 77.94 90 GLY A CA 1
ATOM 664 C C . GLY A 1 90 ? 12.589 1.081 14.337 1.00 77.94 90 GLY A C 1
ATOM 665 O O . GLY A 1 90 ? 11.390 0.825 14.445 1.00 77.94 90 GLY A O 1
ATOM 666 N N . ASP A 1 91 ? 13.459 0.273 13.730 1.00 78.06 91 ASP A N 1
ATOM 667 C CA . ASP A 1 91 ? 13.078 -0.919 12.953 1.00 78.06 91 ASP A CA 1
ATOM 668 C C . ASP A 1 91 ? 12.143 -1.869 13.722 1.00 78.06 91 ASP A C 1
ATOM 670 O O . ASP A 1 91 ? 11.082 -2.222 13.220 1.00 78.06 91 ASP A O 1
ATOM 674 N N . GLU A 1 92 ? 12.458 -2.187 14.984 1.00 82.81 92 GLU A N 1
ATOM 675 C CA . GLU A 1 92 ? 11.622 -3.067 15.821 1.00 82.81 92 GLU A CA 1
ATOM 676 C C . GLU A 1 92 ? 10.220 -2.495 16.082 1.00 82.81 92 GLU A C 1
ATOM 678 O O . GLU A 1 92 ? 9.230 -3.222 16.126 1.00 82.81 92 GLU A O 1
ATOM 683 N N . LEU A 1 93 ? 10.116 -1.178 16.288 1.00 89.69 93 LEU A N 1
ATOM 684 C CA . LEU A 1 93 ? 8.825 -0.530 16.523 1.00 89.69 93 LEU A CA 1
ATOM 685 C C . LEU A 1 93 ? 8.023 -0.429 15.227 1.00 89.69 93 LEU A C 1
ATOM 687 O O . LEU A 1 93 ? 6.805 -0.580 15.256 1.00 89.69 93 LEU A O 1
ATOM 691 N N . ALA A 1 94 ? 8.701 -0.185 14.107 1.00 85.38 94 ALA A N 1
ATOM 692 C CA . ALA A 1 94 ? 8.094 -0.159 12.790 1.00 85.38 94 ALA A CA 1
ATOM 693 C C . ALA A 1 94 ? 7.525 -1.536 12.423 1.00 85.38 94 ALA A C 1
ATOM 695 O O . ALA A 1 94 ? 6.366 -1.618 12.025 1.00 85.38 94 ALA A O 1
ATOM 696 N N . GLU A 1 95 ? 8.286 -2.609 12.652 1.00 80.94 95 GLU A N 1
ATOM 697 C CA . GLU A 1 95 ? 7.832 -3.991 12.471 1.00 80.94 95 GLU A CA 1
ATOM 698 C C . GLU A 1 95 ? 6.591 -4.280 13.318 1.00 80.94 95 GLU A C 1
ATOM 700 O O . GLU A 1 95 ? 5.560 -4.674 12.778 1.00 80.94 95 GLU A O 1
ATOM 705 N N . ARG A 1 96 ? 6.612 -3.952 14.618 1.00 88.06 96 ARG A N 1
ATOM 706 C CA . ARG A 1 96 ? 5.436 -4.123 15.492 1.00 88.06 96 ARG A CA 1
ATOM 707 C C . ARG A 1 96 ? 4.214 -3.346 15.004 1.00 88.06 96 ARG A C 1
ATOM 709 O O . ARG A 1 96 ? 3.105 -3.868 15.081 1.00 88.06 96 ARG A O 1
ATOM 716 N N . ILE A 1 97 ? 4.384 -2.115 14.516 1.00 90.12 97 ILE A N 1
ATOM 717 C CA . ILE A 1 97 ? 3.272 -1.322 13.970 1.00 90.12 97 ILE A CA 1
ATOM 718 C C . ILE A 1 97 ? 2.671 -2.018 12.744 1.00 90.12 97 ILE A C 1
ATOM 720 O O . ILE A 1 97 ? 1.452 -2.183 12.677 1.00 90.12 97 ILE A O 1
ATOM 724 N N . VAL A 1 98 ? 3.504 -2.439 11.792 1.00 83.56 98 VAL A N 1
ATOM 725 C CA . VAL A 1 98 ? 3.039 -3.131 10.581 1.00 83.56 98 VAL A CA 1
ATOM 726 C C . VAL A 1 98 ? 2.343 -4.437 10.948 1.00 83.56 98 VAL A C 1
ATOM 728 O O . VAL A 1 98 ? 1.250 -4.721 10.459 1.00 83.56 98 VAL A O 1
ATOM 731 N N . GLU A 1 99 ? 2.941 -5.219 11.842 1.00 78.06 99 GLU A N 1
ATOM 732 C CA . GLU A 1 99 ? 2.429 -6.530 12.221 1.00 78.06 99 GLU A CA 1
ATOM 733 C C . GLU A 1 99 ? 1.143 -6.473 13.036 1.00 78.06 99 GLU A C 1
ATOM 735 O O . GLU A 1 99 ? 0.259 -7.286 12.778 1.00 78.06 99 GLU A O 1
ATOM 740 N N . GLN A 1 100 ? 1.036 -5.552 14.001 1.00 86.06 100 GLN A N 1
ATOM 741 C CA . GLN A 1 100 ? -0.085 -5.488 14.947 1.00 86.06 100 GLN A CA 1
ATOM 742 C C . GLN A 1 100 ? -1.204 -4.555 14.490 1.00 86.06 100 GLN A C 1
ATOM 744 O O . GLN A 1 100 ? -2.363 -4.769 14.843 1.00 86.06 100 GLN A O 1
ATOM 749 N N . LEU A 1 101 ? -0.888 -3.497 13.740 1.00 87.12 101 LEU A N 1
ATOM 750 C CA . LEU A 1 101 ? -1.870 -2.482 13.349 1.00 87.12 101 LEU A CA 1
ATOM 751 C C . LEU A 1 101 ? -2.178 -2.470 11.855 1.00 87.12 101 LEU A C 1
ATOM 753 O O . LEU A 1 101 ? -3.165 -1.833 11.479 1.00 87.12 101 LEU A O 1
ATOM 757 N N . ASP A 1 102 ? -1.380 -3.165 11.034 1.00 84.00 102 ASP A N 1
ATOM 758 C CA . ASP A 1 102 ? -1.498 -3.153 9.570 1.00 84.00 102 ASP A CA 1
ATOM 759 C C . ASP A 1 102 ? -1.476 -1.721 9.014 1.00 84.00 102 ASP A C 1
ATOM 761 O O . ASP A 1 102 ? -2.302 -1.314 8.200 1.00 84.00 102 ASP A O 1
ATOM 765 N N . VAL A 1 103 ? -0.555 -0.926 9.554 1.00 87.31 103 VAL A N 1
ATOM 766 C CA . VAL A 1 103 ? -0.328 0.465 9.170 1.00 87.31 103 VAL A CA 1
ATOM 767 C C . VAL A 1 103 ? 0.864 0.508 8.231 1.00 87.31 103 VAL A C 1
ATOM 769 O O . VAL A 1 103 ? 1.967 0.115 8.607 1.00 87.31 103 VAL A O 1
ATOM 772 N N . HIS A 1 104 ? 0.638 1.017 7.024 1.00 81.50 104 HIS A N 1
ATOM 773 C CA . HIS A 1 104 ? 1.604 0.958 5.929 1.00 81.50 104 HIS A CA 1
ATOM 774 C C . HIS A 1 104 ? 2.089 2.327 5.454 1.00 81.50 104 HIS A C 1
ATOM 776 O O . HIS A 1 104 ? 3.019 2.424 4.652 1.00 81.50 104 HIS A O 1
ATOM 782 N N . THR A 1 105 ? 1.456 3.404 5.919 1.00 83.81 105 THR A N 1
ATOM 783 C CA . THR A 1 105 ? 1.763 4.773 5.495 1.00 83.81 105 THR A CA 1
ATOM 784 C C . THR A 1 105 ? 1.778 5.744 6.671 1.00 83.81 105 THR A C 1
ATOM 786 O O . THR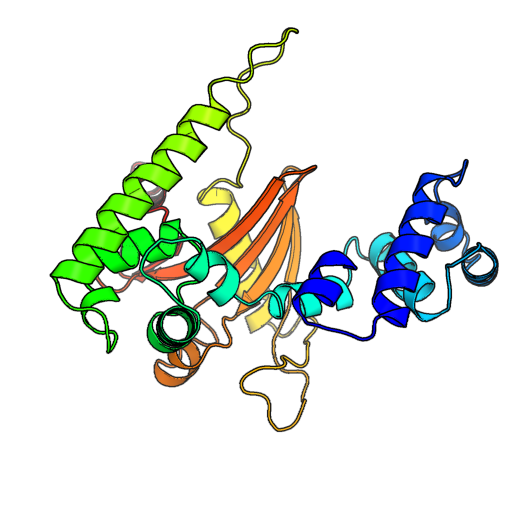 A 1 105 ? 1.243 5.463 7.743 1.00 83.81 105 THR A O 1
ATOM 789 N N . LEU A 1 106 ? 2.384 6.918 6.472 1.00 84.56 106 LEU A N 1
ATOM 790 C CA . LEU A 1 106 ? 2.404 7.967 7.496 1.00 84.56 106 LEU A CA 1
ATOM 791 C C . LEU A 1 106 ? 1.002 8.510 7.836 1.00 84.56 106 LEU A C 1
ATOM 793 O O . LEU A 1 106 ? 0.742 8.684 9.025 1.00 84.56 106 LEU A O 1
ATOM 797 N N . PRO A 1 107 ? 0.081 8.729 6.872 1.00 84.75 107 PRO A N 1
ATOM 798 C CA . PRO A 1 107 ? -1.307 9.074 7.195 1.00 84.75 107 PRO A CA 1
ATOM 799 C C . PRO A 1 107 ? -2.040 7.982 7.987 1.00 84.75 107 PRO A C 1
ATOM 801 O O . PRO A 1 107 ? -2.779 8.279 8.922 1.00 84.75 107 PRO A O 1
ATOM 804 N N . GLU A 1 108 ? -1.812 6.705 7.667 1.00 89.50 108 GLU A N 1
ATOM 805 C CA . GLU A 1 108 ? -2.376 5.591 8.444 1.00 89.50 108 GLU A CA 1
ATOM 806 C C . GLU A 1 108 ? -1.804 5.535 9.870 1.00 89.50 108 GLU A C 1
ATOM 808 O O . GLU A 1 108 ? -2.524 5.218 10.819 1.00 89.50 108 GLU A O 1
ATOM 813 N N . LEU A 1 109 ? -0.521 5.871 10.036 1.00 91.38 109 LEU A N 1
ATOM 814 C CA . LEU A 1 109 ? 0.119 5.973 11.346 1.00 91.38 109 LEU A CA 1
ATOM 815 C C . LEU A 1 109 ? -0.429 7.154 12.151 1.00 91.38 109 LEU A C 1
ATOM 817 O O . LEU A 1 109 ? -0.638 7.016 13.354 1.00 91.38 109 LEU A O 1
ATOM 821 N N . GLU A 1 110 ? -0.675 8.296 11.508 1.00 89.12 110 GLU A N 1
ATOM 822 C CA . GLU A 1 110 ? -1.304 9.457 12.142 1.00 89.12 110 GLU A CA 1
ATOM 823 C C . GLU A 1 110 ? -2.706 9.097 12.640 1.00 89.12 110 GLU A C 1
ATOM 825 O O . GLU A 1 110 ? -3.020 9.318 13.811 1.00 89.12 110 GLU A O 1
ATOM 830 N N . GLU A 1 111 ? -3.512 8.446 11.800 1.00 87.81 111 GLU A N 1
ATOM 831 C CA . GLU A 1 111 ? -4.820 7.919 12.191 1.00 87.81 111 GLU A CA 1
ATOM 832 C C . GLU A 1 111 ? -4.719 6.988 13.402 1.00 87.81 111 GLU A C 1
ATOM 834 O O . GLU A 1 111 ? -5.408 7.204 14.399 1.00 87.81 111 GLU A O 1
ATOM 839 N N . ALA A 1 112 ? -3.844 5.980 13.342 1.00 90.69 112 ALA A N 1
ATOM 840 C CA . ALA A 1 112 ? -3.657 5.020 14.428 1.00 90.69 112 ALA A CA 1
ATOM 841 C C . ALA A 1 112 ? -3.170 5.691 15.722 1.00 90.69 112 ALA A C 1
ATOM 843 O O . ALA A 1 112 ? -3.509 5.266 16.829 1.00 90.69 112 ALA A O 1
ATOM 844 N N . ALA A 1 113 ? -2.374 6.754 15.597 1.00 90.38 113 ALA A N 1
ATOM 845 C CA . ALA A 1 113 ? -1.958 7.556 16.729 1.00 90.38 113 ALA A CA 1
ATOM 846 C C . ALA A 1 113 ? -3.136 8.335 17.321 1.00 90.38 113 ALA A C 1
ATOM 848 O O . ALA A 1 113 ? -3.181 8.483 18.536 1.00 90.38 113 ALA A O 1
ATOM 849 N N . HIS A 1 114 ? -4.081 8.834 16.523 1.00 86.62 114 HIS A N 1
ATOM 850 C CA . HIS A 1 114 ? -5.233 9.607 17.003 1.00 86.62 114 HIS A CA 1
ATOM 851 C C . HIS A 1 114 ? -6.386 8.749 17.536 1.00 86.62 114 HIS A C 1
ATOM 853 O O . HIS A 1 114 ? -7.017 9.138 18.518 1.00 86.62 114 HIS A O 1
ATOM 859 N N . ASP A 1 115 ? -6.644 7.588 16.935 1.00 86.38 115 ASP A N 1
ATOM 860 C CA . ASP A 1 115 ? -7.741 6.689 17.318 1.00 86.38 115 ASP A CA 1
ATOM 861 C C . ASP A 1 115 ? -7.397 5.737 18.485 1.00 86.38 115 ASP A C 1
ATOM 863 O O . ASP A 1 115 ? -8.234 4.936 18.916 1.00 86.38 115 ASP A O 1
ATOM 867 N N . GLY A 1 116 ? -6.170 5.842 19.007 1.00 85.81 116 GLY A N 1
ATOM 868 C CA . GLY A 1 116 ? -5.670 5.095 20.160 1.00 85.81 116 GLY A CA 1
ATOM 869 C C . GLY A 1 116 ? -5.168 3.685 19.841 1.00 85.81 116 GLY A C 1
ATOM 870 O O . GLY A 1 116 ? -4.747 2.976 20.753 1.00 85.81 116 GLY A O 1
ATOM 871 N N . ARG A 1 117 ? -5.168 3.249 18.571 1.00 89.44 117 ARG A N 1
ATOM 872 C CA . ARG A 1 117 ? -4.556 1.965 18.181 1.00 89.44 117 ARG A CA 1
ATOM 873 C C . ARG A 1 117 ? -3.060 1.929 18.476 1.00 89.44 117 ARG A C 1
ATOM 875 O O . ARG A 1 117 ? -2.546 0.888 18.862 1.00 89.44 117 ARG A O 1
ATOM 882 N N . LEU A 1 118 ? -2.354 3.049 18.329 1.00 92.19 118 LEU A N 1
ATOM 883 C CA . LEU A 1 118 ? -0.913 3.082 18.585 1.00 92.19 118 LEU A CA 1
ATOM 884 C C . LEU A 1 118 ? -0.569 2.858 20.066 1.00 92.19 118 LEU A C 1
ATOM 886 O O . LEU A 1 118 ? 0.475 2.284 20.355 1.00 92.19 118 LEU A O 1
ATOM 890 N N . ASP A 1 119 ? -1.458 3.229 20.992 1.00 90.44 119 ASP A N 1
ATOM 891 C CA . ASP A 1 119 ? -1.263 3.023 22.435 1.00 90.44 119 ASP A CA 1
ATOM 892 C C . ASP A 1 119 ? -1.270 1.535 22.832 1.00 90.44 119 ASP A C 1
ATOM 894 O O . ASP A 1 119 ? -0.788 1.175 23.906 1.00 90.44 119 ASP A O 1
ATOM 898 N N . THR A 1 120 ? -1.816 0.652 21.985 1.00 88.88 120 THR A N 1
ATOM 899 C CA . THR A 1 120 ? -1.862 -0.792 22.263 1.00 88.88 120 THR A CA 1
ATOM 900 C C . THR A 1 120 ? -0.587 -1.521 21.853 1.00 88.88 120 THR A C 1
ATOM 902 O O . THR A 1 120 ? -0.437 -2.697 22.181 1.00 88.88 120 THR A O 1
ATOM 905 N N . VAL A 1 121 ? 0.320 -0.858 21.128 1.00 91.44 121 VAL A N 1
ATOM 906 C CA . VAL A 1 121 ? 1.561 -1.469 20.643 1.00 91.44 121 VAL A CA 1
ATOM 907 C C . VAL A 1 121 ? 2.618 -1.423 21.740 1.00 91.44 121 VAL A C 1
ATOM 909 O O . VAL A 1 121 ? 2.962 -0.363 22.267 1.00 91.44 121 VAL A O 1
ATOM 912 N N . GLU A 1 122 ? 3.182 -2.580 22.080 1.00 89.25 122 GLU A N 1
ATOM 913 C CA . GLU A 1 122 ? 4.236 -2.662 23.088 1.00 89.25 122 GLU A CA 1
ATOM 914 C C . GLU A 1 122 ? 5.437 -1.784 22.701 1.00 89.25 122 GLU A C 1
ATOM 916 O O . GLU A 1 122 ? 6.011 -1.915 21.618 1.00 89.25 122 GLU A O 1
ATOM 921 N N . GLY A 1 123 ? 5.836 -0.899 23.616 1.00 88.31 123 GLY A N 1
ATOM 922 C CA . GLY A 1 123 ? 6.862 0.112 23.375 1.00 88.31 123 GLY A CA 1
ATOM 923 C C . GLY A 1 123 ? 6.288 1.496 23.068 1.00 88.31 123 GLY A C 1
ATOM 924 O O . GLY A 1 123 ? 7.040 2.467 23.109 1.00 88.31 123 GLY A O 1
ATOM 925 N N . PHE A 1 124 ? 4.980 1.648 22.858 1.00 90.62 124 PHE A N 1
ATOM 926 C CA . PHE A 1 124 ? 4.326 2.947 22.684 1.00 90.62 124 PHE A CA 1
ATOM 927 C C . PHE A 1 124 ? 3.614 3.398 23.962 1.00 90.62 124 PHE A C 1
ATOM 929 O O . PHE A 1 124 ? 2.426 3.194 24.161 1.00 90.62 124 PHE A O 1
ATOM 936 N N . GLY A 1 125 ? 4.364 4.059 24.849 1.00 87.81 125 GLY A N 1
ATOM 937 C CA . GLY A 1 125 ? 3.771 4.805 25.962 1.00 87.81 125 GLY A CA 1
ATOM 938 C C . GLY A 1 125 ? 3.224 6.165 25.514 1.00 87.81 125 GLY A C 1
ATOM 939 O O . GLY A 1 125 ? 3.681 6.719 24.512 1.00 87.81 125 GLY A O 1
ATOM 940 N N . SER A 1 126 ? 2.338 6.761 26.317 1.00 87.44 126 SER A N 1
ATOM 941 C CA . SER A 1 126 ? 1.671 8.048 26.029 1.00 87.44 126 SER A CA 1
ATOM 942 C C . SER A 1 126 ? 2.622 9.162 25.569 1.00 87.44 126 SER A C 1
ATOM 944 O O . SER A 1 126 ? 2.330 9.898 24.630 1.00 87.44 126 SER A O 1
ATOM 946 N N . ARG A 1 127 ? 3.816 9.258 26.171 1.00 88.94 127 ARG A N 1
ATOM 947 C CA . ARG A 1 127 ? 4.845 10.237 25.782 1.00 88.94 127 ARG A CA 1
ATOM 948 C C . ARG A 1 127 ? 5.412 9.992 24.380 1.00 88.94 127 ARG A C 1
ATOM 950 O O . ARG A 1 127 ? 5.712 10.951 23.674 1.00 88.94 127 ARG A O 1
ATOM 957 N N . ARG A 1 128 ? 5.598 8.727 23.991 1.00 90.88 128 ARG A N 1
ATOM 958 C CA . ARG A 1 128 ? 6.111 8.358 22.666 1.00 90.88 128 ARG A CA 1
ATOM 959 C C . ARG A 1 128 ? 5.039 8.564 21.603 1.00 90.88 128 ARG A C 1
ATOM 961 O O . ARG A 1 128 ? 5.352 9.159 20.580 1.00 90.88 128 ARG A O 1
ATOM 968 N N . VAL A 1 129 ? 3.794 8.171 21.879 1.00 92.31 129 VAL A N 1
ATOM 969 C CA . VAL A 1 129 ? 2.650 8.424 20.986 1.00 92.31 129 VAL A CA 1
ATOM 970 C C . VAL A 1 129 ? 2.478 9.922 20.735 1.00 92.31 129 VAL A C 1
ATOM 972 O O . VAL A 1 129 ? 2.377 10.345 19.588 1.00 92.31 129 VAL A O 1
ATOM 975 N N . GLU A 1 130 ? 2.570 10.748 21.777 1.00 90.44 130 GLU A N 1
ATOM 976 C CA . GLU A 1 130 ? 2.527 12.206 21.626 1.00 90.44 130 GLU A CA 1
ATOM 977 C C . GLU A 1 130 ? 3.708 12.754 20.803 1.00 90.44 130 GLU A C 1
ATOM 979 O O . GLU A 1 130 ? 3.544 13.669 19.994 1.00 90.44 130 GLU A O 1
ATOM 984 N N . GLY A 1 131 ? 4.905 12.182 20.968 1.00 88.88 131 GLY A N 1
ATOM 985 C CA . GLY A 1 131 ? 6.070 12.508 20.141 1.00 88.88 131 GLY A CA 1
ATOM 986 C C . GLY A 1 131 ? 5.853 12.181 18.661 1.00 88.88 131 GLY A C 1
ATOM 987 O O . GLY A 1 131 ? 6.151 13.013 17.804 1.00 88.88 131 GLY A O 1
ATOM 988 N N . VAL A 1 132 ? 5.272 11.014 18.374 1.00 90.69 132 VAL A N 1
ATOM 989 C CA . VAL A 1 132 ? 4.913 10.578 17.018 1.00 90.69 132 VAL A CA 1
ATOM 990 C C . VAL A 1 132 ? 3.868 11.505 16.403 1.00 90.69 132 VAL A C 1
ATOM 992 O O . VAL A 1 132 ? 4.092 11.997 15.301 1.00 90.69 132 VAL A O 1
ATOM 995 N N . ARG A 1 133 ? 2.787 11.838 17.125 1.00 90.81 133 ARG A N 1
ATOM 996 C CA . ARG A 1 133 ? 1.763 12.793 16.655 1.00 90.81 133 ARG A CA 1
ATOM 997 C C . ARG A 1 133 ? 2.380 14.138 16.264 1.00 90.81 133 ARG A C 1
ATOM 999 O O . ARG A 1 133 ? 2.120 14.652 15.180 1.00 90.81 133 ARG A O 1
ATOM 1006 N N . LYS A 1 134 ? 3.260 14.693 17.108 1.00 86.94 134 LYS A N 1
ATOM 1007 C CA . LYS A 1 134 ? 3.957 15.960 16.815 1.00 86.94 134 LYS A CA 1
ATOM 1008 C C . LYS A 1 134 ? 4.871 15.863 15.595 1.00 86.94 134 LYS A C 1
ATOM 1010 O O . LYS A 1 134 ? 4.913 16.794 14.790 1.00 86.94 134 LYS A O 1
ATOM 1015 N N . ALA A 1 135 ? 5.610 14.763 15.464 1.00 85.38 135 ALA A N 1
ATOM 1016 C CA . ALA A 1 135 ? 6.489 14.537 14.323 1.00 85.38 135 ALA A CA 1
ATOM 1017 C C . ALA A 1 135 ? 5.692 14.445 13.012 1.00 85.38 135 ALA A C 1
ATOM 1019 O O . ALA A 1 135 ? 6.018 15.152 12.055 1.00 85.38 135 ALA A O 1
ATOM 1020 N N . LEU A 1 136 ? 4.616 13.653 13.003 1.00 85.69 136 LEU A N 1
ATOM 1021 C CA . LEU A 1 136 ? 3.729 13.465 11.854 1.00 85.69 136 LEU A CA 1
ATOM 1022 C C . LEU A 1 136 ? 3.044 14.763 11.442 1.00 85.69 136 LEU A C 1
ATOM 1024 O O . LEU A 1 136 ? 3.141 15.137 10.274 1.00 85.69 136 LEU A O 1
ATOM 1028 N N . ALA A 1 137 ? 2.497 15.522 12.396 1.00 81.00 137 ALA A N 1
ATOM 1029 C CA . ALA A 1 137 ? 1.913 16.830 12.117 1.00 81.00 137 ALA A CA 1
ATOM 1030 C C . ALA A 1 137 ? 2.924 17.762 11.423 1.00 81.00 137 ALA A C 1
ATOM 1032 O O . ALA A 1 137 ? 2.576 18.497 10.503 1.00 81.00 137 ALA A O 1
ATOM 1033 N N . GLY A 1 138 ? 4.202 17.729 11.816 1.00 74.31 138 GLY A N 1
ATOM 1034 C CA . GLY A 1 138 ? 5.254 18.494 11.145 1.00 74.31 138 GLY A CA 1
ATOM 1035 C C . GLY A 1 138 ? 5.605 17.971 9.746 1.00 74.31 138 GLY A C 1
ATOM 1036 O O . GLY A 1 138 ? 5.844 18.767 8.838 1.00 74.31 138 GLY A O 1
ATOM 1037 N N . MET A 1 139 ? 5.664 16.652 9.564 1.00 73.44 139 MET A N 1
ATOM 1038 C CA . MET A 1 139 ? 6.018 16.007 8.294 1.00 73.44 139 MET A CA 1
ATOM 1039 C C . MET A 1 139 ? 4.916 16.177 7.245 1.00 73.44 139 MET A C 1
ATOM 1041 O O . MET A 1 139 ? 5.199 16.650 6.144 1.00 73.44 139 MET A O 1
ATOM 1045 N N . LEU A 1 140 ? 3.666 15.885 7.603 1.00 73.75 140 LEU A N 1
ATOM 1046 C CA . LEU A 1 140 ? 2.514 15.941 6.702 1.00 73.75 140 LEU A CA 1
ATOM 1047 C C . LEU A 1 140 ? 2.158 17.386 6.319 1.00 73.75 140 LEU A C 1
ATOM 1049 O O . LEU A 1 140 ? 1.906 17.665 5.148 1.00 73.75 140 LEU A O 1
ATOM 1053 N N . ASN A 1 141 ? 2.292 18.349 7.241 1.00 65.31 141 ASN A N 1
ATOM 1054 C CA . ASN A 1 141 ? 2.119 19.771 6.911 1.00 65.31 141 ASN A CA 1
ATOM 1055 C C . ASN A 1 141 ? 3.196 20.313 5.956 1.00 65.31 141 ASN A C 1
ATOM 1057 O O . ASN A 1 141 ? 2.915 21.200 5.147 1.00 65.31 141 ASN A O 1
ATOM 1061 N N . ARG A 1 142 ? 4.444 19.824 6.034 1.00 57.00 142 ARG A N 1
ATOM 1062 C CA . ARG A 1 142 ? 5.507 20.224 5.093 1.00 57.00 142 ARG A CA 1
ATOM 1063 C C . ARG A 1 142 ? 5.272 19.638 3.707 1.00 57.00 142 ARG A C 1
ATOM 1065 O O . ARG A 1 142 ? 5.460 20.356 2.729 1.00 57.00 142 ARG A O 1
ATOM 1072 N N . SER A 1 143 ? 4.827 18.386 3.627 1.00 51.72 143 SER A N 1
ATOM 1073 C CA . SER A 1 143 ? 4.421 17.754 2.368 1.00 51.72 143 SER A CA 1
ATOM 1074 C C . SER A 1 143 ? 3.267 18.516 1.709 1.00 51.72 143 SER A C 1
ATOM 1076 O O . SER A 1 143 ? 3.373 18.870 0.537 1.00 51.72 143 SER A O 1
ATOM 1078 N N . ALA A 1 144 ? 2.245 18.899 2.484 1.00 52.56 144 ALA A N 1
ATOM 1079 C CA . ALA A 1 144 ? 1.131 19.722 2.007 1.00 52.56 144 ALA A CA 1
ATOM 1080 C C . ALA A 1 144 ? 1.576 21.122 1.535 1.00 52.56 144 ALA A C 1
ATOM 1082 O O . ALA A 1 144 ? 1.132 21.603 0.499 1.00 52.56 144 ALA A O 1
ATOM 1083 N N . LYS A 1 145 ? 2.507 21.785 2.240 1.00 39.12 145 LYS A N 1
ATOM 1084 C CA . LYS A 1 145 ? 3.040 23.099 1.821 1.00 39.12 145 LYS A CA 1
ATOM 1085 C C . LYS A 1 145 ? 3.938 23.031 0.585 1.00 39.12 145 LYS A C 1
ATOM 1087 O O . LYS A 1 145 ? 3.906 23.951 -0.228 1.00 39.12 145 LYS A O 1
ATOM 1092 N N . ARG A 1 146 ? 4.724 21.962 0.425 1.00 43.94 146 ARG A N 1
ATOM 1093 C CA . ARG A 1 146 ? 5.599 21.765 -0.742 1.00 43.94 146 ARG A CA 1
ATOM 1094 C C . ARG A 1 146 ? 4.796 21.535 -2.026 1.00 43.94 146 ARG A C 1
ATOM 1096 O O . ARG A 1 146 ? 5.248 21.946 -3.085 1.00 43.94 146 ARG A O 1
ATOM 1103 N N . GLN A 1 147 ? 3.589 20.975 -1.924 1.00 43.53 147 GLN A N 1
ATOM 1104 C CA . GLN A 1 147 ? 2.642 20.878 -3.042 1.00 43.53 147 GLN A CA 1
ATOM 1105 C C . GLN A 1 147 ? 2.085 22.243 -3.491 1.00 43.53 147 GLN A C 1
ATOM 1107 O O . GLN A 1 147 ? 1.678 22.381 -4.638 1.00 43.53 147 GLN A O 1
ATOM 1112 N N . VAL A 1 148 ? 2.098 23.263 -2.624 1.00 43.34 148 VAL A N 1
ATOM 1113 C CA . VAL A 1 148 ? 1.544 24.602 -2.916 1.00 43.34 148 VAL A CA 1
ATOM 1114 C C . VAL A 1 148 ? 2.615 25.588 -3.423 1.00 43.34 148 VAL A C 1
ATOM 1116 O O . VAL A 1 148 ? 2.275 26.601 -4.024 1.00 43.34 148 VAL A O 1
ATOM 1119 N N . GLN A 1 149 ? 3.910 25.317 -3.215 1.00 38.06 149 GLN A N 1
ATOM 1120 C CA . GLN A 1 149 ? 5.013 26.264 -3.467 1.00 38.06 149 GLN A CA 1
ATOM 1121 C C . GLN A 1 149 ? 5.993 25.820 -4.573 1.00 38.06 149 GLN A C 1
ATOM 1123 O O . GLN A 1 149 ? 7.201 25.893 -4.372 1.00 38.06 149 GLN A O 1
ATOM 1128 N N . ASN A 1 150 ? 5.508 25.385 -5.740 1.00 36.59 150 ASN A N 1
ATOM 1129 C CA . ASN A 1 150 ? 6.320 25.361 -6.970 1.00 36.59 150 ASN A CA 1
ATOM 1130 C C . ASN A 1 150 ? 6.010 26.634 -7.788 1.00 36.59 150 ASN A C 1
ATOM 1132 O O . ASN A 1 150 ? 4.946 26.680 -8.404 1.00 36.59 150 ASN A O 1
ATOM 1136 N N . PRO A 1 151 ? 6.870 27.675 -7.791 1.00 38.00 151 PRO A N 1
ATOM 1137 C CA . PRO A 1 151 ? 6.559 28.977 -8.375 1.00 38.00 151 PRO A CA 1
ATOM 1138 C C . PRO A 1 151 ? 7.361 29.305 -9.649 1.00 38.00 151 PRO A C 1
ATOM 1140 O O . PRO A 1 151 ? 7.592 30.480 -9.906 1.00 38.00 151 PRO A O 1
ATOM 1143 N N . ASP A 1 152 ? 7.754 28.319 -10.465 1.00 38.06 152 ASP A N 1
ATOM 1144 C CA . ASP A 1 152 ? 8.379 28.589 -11.773 1.00 38.06 152 ASP A CA 1
ATOM 1145 C C . ASP A 1 152 ? 7.450 28.224 -12.946 1.00 38.06 152 ASP A C 1
ATOM 1147 O O . ASP A 1 152 ? 7.425 27.105 -13.449 1.00 38.06 152 ASP A O 1
ATOM 1151 N N . GLY A 1 153 ? 6.646 29.227 -13.320 1.00 38.38 153 GLY A N 1
ATOM 1152 C CA . GLY A 1 153 ? 6.256 29.631 -14.677 1.00 38.38 153 GLY A CA 1
ATOM 1153 C C . GLY A 1 153 ? 5.865 28.589 -15.731 1.00 38.38 153 GLY A C 1
ATOM 1154 O O . GLY A 1 153 ? 6.716 28.145 -16.492 1.00 38.38 153 GLY A O 1
ATOM 1155 N N . GLN A 1 154 ? 4.557 28.380 -15.915 1.00 34.00 154 GLN A N 1
ATOM 1156 C CA . GLN A 1 154 ? 3.779 28.782 -17.109 1.00 34.00 154 GLN A CA 1
ATOM 1157 C C . GLN A 1 154 ? 2.365 28.180 -17.032 1.00 34.00 154 GLN A C 1
ATOM 1159 O O . GLN A 1 154 ? 2.197 27.004 -16.728 1.00 34.00 154 GLN A O 1
ATOM 1164 N N . ASP A 1 155 ? 1.367 29.037 -17.261 1.00 39.59 155 ASP A N 1
ATOM 1165 C CA . ASP A 1 155 ? -0.080 28.799 -17.365 1.00 39.59 155 ASP A CA 1
ATOM 1166 C C . ASP A 1 155 ? -0.550 27.331 -17.357 1.00 39.59 155 ASP A C 1
ATOM 1168 O O . ASP A 1 155 ? -0.692 26.676 -18.389 1.00 39.59 155 ASP A O 1
ATOM 1172 N N . GLY A 1 156 ? -0.890 26.834 -16.169 1.00 31.34 156 GLY A N 1
ATOM 1173 C CA . GLY A 1 156 ? -1.515 25.532 -15.981 1.00 31.34 156 GLY A CA 1
ATOM 1174 C C . GLY A 1 156 ? -2.289 25.512 -14.671 1.00 31.34 156 GLY A C 1
ATOM 1175 O O . GLY A 1 156 ? -1.733 25.750 -13.604 1.00 31.34 156 GLY A O 1
ATOM 1176 N N . LYS A 1 157 ? -3.598 25.274 -14.757 1.00 32.81 157 LYS A N 1
ATOM 1177 C CA . LYS A 1 157 ? -4.508 25.113 -13.618 1.00 32.81 157 LYS A CA 1
ATOM 1178 C C . LYS A 1 157 ? -3.899 24.208 -12.535 1.00 32.81 157 LYS A C 1
ATOM 1180 O O . LYS A 1 157 ? -3.408 23.129 -12.840 1.00 32.81 157 LYS A O 1
ATOM 1185 N N . VAL A 1 158 ? -4.014 24.663 -11.289 1.00 33.09 158 VAL A N 1
ATOM 1186 C CA . VAL A 1 158 ? -3.843 23.937 -10.017 1.00 33.09 158 VAL A CA 1
ATOM 1187 C C . VAL A 1 158 ? -3.961 22.409 -10.173 1.00 33.09 158 VAL A C 1
ATOM 1189 O O . VAL A 1 158 ? -5.059 21.899 -10.384 1.00 33.09 158 VAL A O 1
ATOM 1192 N N . SER A 1 159 ? -2.866 21.656 -10.040 1.00 40.25 159 SER A N 1
ATOM 1193 C CA . SER A 1 159 ? -2.905 20.188 -10.042 1.00 40.25 159 SER A CA 1
ATOM 1194 C C . SER A 1 159 ? -3.243 19.650 -8.646 1.00 40.25 159 SER A C 1
ATOM 1196 O O . SER A 1 159 ? -2.370 19.361 -7.833 1.00 40.25 159 SER A O 1
ATOM 1198 N N . GLN A 1 160 ? -4.542 19.466 -8.387 1.00 44.09 160 GLN A N 1
ATOM 1199 C CA . GLN A 1 160 ? -5.134 18.733 -7.250 1.00 44.09 160 GLN A CA 1
ATOM 1200 C C . GLN A 1 160 ? -4.805 17.219 -7.239 1.00 44.09 160 GLN A C 1
ATOM 1202 O O . GLN A 1 160 ? -5.597 16.400 -6.792 1.00 44.09 160 GLN A O 1
ATOM 1207 N N . GLU A 1 161 ? -3.669 16.797 -7.783 1.00 55.75 161 GLU A N 1
ATOM 1208 C CA . GLU A 1 161 ? -3.612 15.502 -8.462 1.00 55.75 161 GLU A CA 1
ATOM 1209 C C . GLU A 1 161 ? -2.321 14.708 -8.170 1.00 55.75 161 GLU A C 1
ATOM 1211 O O . GLU A 1 161 ? -1.815 13.969 -9.015 1.00 55.75 161 GLU A O 1
ATOM 1216 N N . ALA A 1 162 ? -1.786 14.835 -6.951 1.00 71.12 162 ALA A N 1
ATOM 1217 C CA . ALA A 1 162 ? -0.659 14.022 -6.475 1.00 71.12 162 ALA A CA 1
ATOM 1218 C C . ALA A 1 162 ? -1.080 12.625 -5.972 1.00 71.12 162 ALA A C 1
ATOM 1220 O O . ALA A 1 162 ? -0.231 11.744 -5.850 1.00 71.12 162 ALA A O 1
ATOM 1221 N N . GLU A 1 163 ? -2.374 12.408 -5.714 1.00 83.50 163 GLU A N 1
ATOM 1222 C CA . GLU A 1 163 ? -2.943 11.128 -5.279 1.00 83.50 163 GLU A CA 1
ATOM 1223 C C . GLU A 1 163 ? -4.317 10.891 -5.941 1.00 83.50 163 GLU A C 1
ATOM 1225 O O . GLU A 1 163 ? -5.001 11.856 -6.295 1.00 83.50 163 GLU A O 1
ATOM 1230 N N . PRO A 1 164 ? -4.748 9.630 -6.125 1.00 90.56 164 PRO A N 1
ATOM 1231 C CA . PRO A 1 164 ? -6.113 9.293 -6.535 1.00 90.56 164 PRO A CA 1
ATOM 1232 C C . PRO A 1 164 ? -7.160 9.839 -5.551 1.00 90.56 164 PRO A C 1
ATOM 1234 O O . PRO A 1 164 ? -6.903 9.917 -4.351 1.00 90.56 164 PRO A O 1
ATOM 1237 N N . SER A 1 165 ? -8.371 10.163 -6.012 1.00 94.12 165 SER A N 1
ATOM 1238 C CA . SER A 1 165 ? -9.470 10.533 -5.105 1.00 94.12 165 SER A CA 1
ATOM 1239 C C . SER A 1 165 ? -9.958 9.333 -4.281 1.00 94.12 165 SER A C 1
ATOM 1241 O O . SER A 1 165 ? -9.834 8.184 -4.714 1.00 94.12 165 SER A O 1
ATOM 1243 N N . VAL A 1 166 ? -10.566 9.587 -3.113 1.00 94.81 166 VAL A N 1
ATOM 1244 C CA . VAL A 1 166 ? -11.224 8.533 -2.313 1.00 94.81 166 VAL A CA 1
ATOM 1245 C C . VAL A 1 166 ? -12.263 7.776 -3.138 1.00 94.81 166 VAL A C 1
ATOM 1247 O O . VAL A 1 166 ? -12.293 6.551 -3.097 1.00 94.81 166 VAL A O 1
ATOM 1250 N N . GLU A 1 167 ? -13.065 8.477 -3.942 1.00 96.06 167 GLU A N 1
ATOM 1251 C CA . GLU A 1 167 ? -14.031 7.841 -4.841 1.00 96.06 167 GLU A CA 1
ATOM 1252 C C . GLU A 1 167 ? -13.356 6.849 -5.796 1.00 96.06 167 GLU A C 1
ATOM 1254 O O . GLU A 1 167 ? -13.798 5.705 -5.911 1.00 96.06 167 GLU A O 1
ATOM 1259 N N . LEU A 1 168 ? -12.260 7.252 -6.450 1.00 96.31 168 LEU A N 1
ATOM 1260 C CA . LEU A 1 168 ? -11.549 6.382 -7.383 1.00 96.31 168 LEU A CA 1
ATOM 1261 C C . LEU A 1 168 ? -10.958 5.156 -6.672 1.00 96.31 168 LEU A C 1
ATOM 1263 O O . LEU A 1 168 ? -11.059 4.044 -7.190 1.00 96.31 168 LEU A O 1
ATOM 1267 N N . LEU A 1 169 ? -10.385 5.334 -5.478 1.00 96.88 169 LEU A N 1
ATOM 1268 C CA . LEU A 1 169 ? -9.866 4.226 -4.669 1.00 96.88 169 LEU A CA 1
ATOM 1269 C C . LEU A 1 169 ? -10.974 3.249 -4.256 1.00 96.88 169 LEU A C 1
ATOM 1271 O O . LEU A 1 169 ? -10.777 2.039 -4.339 1.00 96.88 169 LEU A O 1
ATOM 1275 N N . LEU A 1 170 ? -12.149 3.750 -3.865 1.00 97.88 170 LEU A N 1
ATOM 1276 C CA . LEU A 1 170 ? -13.295 2.915 -3.494 1.00 97.88 170 LEU A CA 1
ATOM 1277 C C . LEU A 1 170 ? -13.899 2.175 -4.698 1.00 97.88 170 LEU A C 1
ATOM 1279 O O . LEU A 1 170 ? -14.333 1.032 -4.557 1.00 97.88 170 LEU A O 1
ATOM 1283 N N . GLN A 1 171 ? -13.891 2.776 -5.891 1.00 97.62 171 GLN A N 1
ATOM 1284 C CA . GLN A 1 171 ? -14.268 2.081 -7.128 1.00 97.62 171 GLN A CA 1
ATOM 1285 C C . GLN A 1 171 ? -13.287 0.942 -7.447 1.00 97.62 171 GLN A C 1
ATOM 1287 O O . GLN A 1 171 ? -13.709 -0.172 -7.753 1.00 97.62 171 GLN A O 1
ATOM 1292 N N . VAL A 1 172 ? -11.980 1.205 -7.337 1.00 97.38 172 VAL A N 1
ATOM 1293 C CA . VAL A 1 172 ? -10.930 0.197 -7.546 1.00 97.38 172 VAL A CA 1
ATOM 1294 C C . VAL A 1 172 ? -11.034 -0.943 -6.520 1.00 97.38 172 VAL A C 1
ATOM 1296 O O . VAL A 1 172 ? -10.951 -2.108 -6.910 1.00 97.38 172 VAL A O 1
ATOM 1299 N N . ASP A 1 173 ? -11.290 -0.638 -5.241 1.00 98.25 173 ASP A N 1
ATOM 1300 C CA . ASP A 1 173 ? -11.583 -1.627 -4.188 1.00 98.25 173 ASP A CA 1
ATOM 1301 C C . ASP A 1 173 ? -12.784 -2.512 -4.549 1.00 98.25 173 ASP A C 1
ATOM 1303 O O . ASP A 1 173 ? -12.711 -3.741 -4.471 1.00 98.25 173 ASP A O 1
ATOM 1307 N N . ALA A 1 174 ? -13.893 -1.902 -4.973 1.00 97.81 174 ALA A N 1
ATOM 1308 C CA . ALA A 1 174 ? -15.107 -2.630 -5.318 1.00 97.81 174 ALA A CA 1
ATOM 1309 C C . ALA A 1 174 ? -14.878 -3.619 -6.472 1.00 97.81 174 ALA A C 1
ATOM 1311 O O . ALA A 1 174 ? -15.294 -4.780 -6.383 1.00 97.81 174 ALA A O 1
ATOM 1312 N N . ASP A 1 175 ? -14.180 -3.184 -7.522 1.00 97.56 175 ASP A N 1
ATOM 1313 C CA . ASP A 1 175 ? -13.872 -4.022 -8.680 1.00 97.56 175 ASP A CA 1
ATOM 1314 C C . ASP A 1 175 ? -12.899 -5.150 -8.336 1.00 97.56 175 ASP A C 1
ATOM 1316 O O . ASP A 1 175 ? -13.138 -6.297 -8.729 1.00 97.56 175 ASP A O 1
ATOM 1320 N N . TYR A 1 176 ? -11.863 -4.853 -7.544 1.00 96.94 176 TYR A N 1
ATOM 1321 C CA . TYR A 1 176 ? -10.937 -5.864 -7.043 1.00 96.94 176 TYR A CA 1
ATOM 1322 C C . TYR A 1 176 ? -11.675 -6.964 -6.284 1.00 96.94 176 TYR A C 1
ATOM 1324 O O . TYR A 1 176 ? -11.578 -8.137 -6.642 1.00 96.94 176 TYR A O 1
ATOM 1332 N N . ARG A 1 177 ? -12.458 -6.601 -5.259 1.00 97.44 177 ARG A N 1
ATOM 1333 C CA . ARG A 1 177 ? -13.154 -7.590 -4.425 1.00 97.44 177 ARG A CA 1
ATOM 1334 C C . ARG A 1 177 ? -14.168 -8.403 -5.226 1.00 97.44 177 ARG A C 1
ATOM 1336 O O . ARG A 1 177 ? -14.342 -9.591 -4.954 1.00 97.44 177 ARG A O 1
ATOM 1343 N N . LYS A 1 178 ? -14.824 -7.794 -6.222 1.00 97.19 178 LYS A N 1
ATOM 1344 C CA . LYS A 1 178 ? -15.741 -8.495 -7.132 1.00 97.19 178 LYS A CA 1
ATOM 1345 C C . LYS A 1 178 ? -15.011 -9.582 -7.927 1.00 97.19 178 LYS A C 1
ATOM 1347 O O . LYS A 1 178 ? -15.452 -10.730 -7.900 1.00 97.19 178 LYS A O 1
ATOM 1352 N N . GLN A 1 179 ? -13.901 -9.244 -8.582 1.00 96.06 179 GLN A N 1
ATOM 1353 C CA . GLN A 1 179 ? -13.127 -10.198 -9.389 1.00 96.06 179 GLN A CA 1
ATOM 1354 C C . GLN A 1 179 ? -12.405 -11.241 -8.525 1.00 96.06 179 GLN A C 1
ATOM 1356 O O . GLN A 1 179 ? -12.375 -12.423 -8.866 1.00 96.06 179 GLN A O 1
ATOM 1361 N N . ALA A 1 180 ? -11.889 -10.839 -7.358 1.00 93.69 180 ALA A N 1
ATOM 1362 C CA . ALA A 1 180 ? -11.278 -11.750 -6.394 1.00 93.69 180 ALA A CA 1
ATOM 1363 C C . ALA A 1 180 ? -12.279 -12.816 -5.928 1.00 93.69 180 ALA A C 1
ATOM 1365 O O . ALA A 1 180 ? -11.956 -14.003 -5.915 1.00 93.69 180 ALA A O 1
ATOM 1366 N N . LYS A 1 181 ? -13.518 -12.409 -5.617 1.00 95.50 181 LYS A N 1
ATOM 1367 C CA . LYS A 1 181 ? -14.603 -13.325 -5.241 1.00 95.50 181 LYS A CA 1
ATOM 1368 C C . LYS A 1 181 ? -15.027 -14.241 -6.393 1.00 95.50 181 LYS A C 1
ATOM 1370 O O . LYS A 1 181 ? -15.402 -15.383 -6.141 1.00 95.50 181 LYS A O 1
ATOM 1375 N N . ALA A 1 182 ? -14.975 -13.754 -7.632 1.00 95.12 182 ALA A N 1
ATOM 1376 C CA . ALA A 1 182 ? -15.242 -14.558 -8.824 1.00 95.12 182 ALA A CA 1
ATOM 1377 C C . ALA A 1 182 ? -14.110 -15.556 -9.144 1.00 95.12 182 ALA A C 1
ATOM 1379 O O . ALA A 1 182 ? -14.322 -16.497 -9.903 1.00 95.12 182 ALA A O 1
ATOM 1380 N N . GLY A 1 183 ? -12.925 -15.390 -8.544 1.00 92.75 183 GLY A N 1
ATOM 1381 C CA . GLY A 1 183 ? -11.762 -16.241 -8.802 1.00 92.75 183 GLY A CA 1
ATOM 1382 C C . GLY A 1 183 ? -11.079 -15.960 -10.143 1.00 92.75 183 GLY A C 1
ATOM 1383 O O . GLY A 1 183 ? -10.350 -16.814 -10.635 1.00 92.75 183 GLY A O 1
ATOM 1384 N N . GLU A 1 184 ? -11.309 -14.781 -10.722 1.00 90.38 184 GLU A N 1
ATOM 1385 C CA . GLU A 1 184 ? -10.842 -14.399 -12.065 1.00 90.38 184 GLU A CA 1
ATOM 1386 C C . GLU A 1 184 ? -9.422 -13.812 -12.067 1.00 90.38 184 GLU A C 1
ATOM 1388 O O . GLU A 1 184 ? -8.792 -13.689 -13.114 1.00 90.38 184 GLU A O 1
ATOM 1393 N N . LEU A 1 185 ? -8.910 -13.441 -10.892 1.00 88.62 185 LEU A N 1
ATOM 1394 C CA . LEU A 1 185 ? -7.632 -12.752 -10.759 1.00 88.62 185 LEU A CA 1
ATOM 1395 C C . LEU A 1 185 ? -6.443 -13.711 -10.763 1.00 88.62 185 LEU A C 1
ATOM 1397 O O . LEU A 1 185 ? -6.471 -14.774 -10.131 1.00 88.62 185 LEU A O 1
ATOM 1401 N N . HIS A 1 186 ? -5.357 -13.265 -11.397 1.00 84.81 186 HIS A N 1
ATOM 1402 C CA . HIS A 1 186 ? -4.049 -13.890 -11.257 1.00 84.81 186 HIS A CA 1
ATOM 1403 C C . HIS A 1 186 ? -3.628 -13.913 -9.781 1.00 84.81 186 HIS A C 1
ATOM 1405 O O . HIS A 1 186 ? -3.897 -12.973 -9.029 1.00 84.81 186 HIS A O 1
ATOM 1411 N N . LYS A 1 187 ? -2.966 -14.993 -9.357 1.00 86.06 187 LYS A N 1
ATOM 1412 C CA . LYS A 1 187 ? -2.511 -15.171 -7.976 1.00 86.06 187 LYS A CA 1
ATOM 1413 C C . LYS A 1 187 ? -0.998 -15.225 -7.917 1.00 86.06 187 LYS A C 1
ATOM 1415 O O . LYS A 1 187 ? -0.384 -15.980 -8.663 1.00 86.06 187 LYS A O 1
ATOM 1420 N N . ILE A 1 188 ? -0.429 -14.505 -6.957 1.00 78.81 188 ILE A N 1
ATOM 1421 C CA . ILE A 1 188 ? 0.999 -14.557 -6.643 1.00 78.81 188 ILE A CA 1
ATOM 1422 C C . ILE A 1 188 ? 1.244 -15.398 -5.392 1.00 78.81 188 ILE A C 1
ATOM 1424 O O . ILE A 1 188 ? 0.345 -15.604 -4.568 1.00 78.81 188 ILE A O 1
ATOM 1428 N N . ALA A 1 189 ? 2.478 -15.875 -5.235 1.00 78.50 189 ALA A N 1
ATOM 1429 C CA . ALA A 1 189 ? 2.948 -16.496 -4.004 1.00 78.50 189 ALA A CA 1
ATOM 1430 C C . ALA A 1 189 ? 3.562 -15.418 -3.100 1.00 78.50 189 ALA A C 1
ATOM 1432 O O . ALA A 1 189 ? 4.723 -15.051 -3.298 1.00 78.50 189 ALA A O 1
ATOM 1433 N N . PRO A 1 190 ? 2.825 -14.875 -2.110 1.00 74.81 190 PRO A N 1
ATOM 1434 C CA . PRO A 1 190 ? 3.383 -13.824 -1.274 1.00 74.81 190 PRO A CA 1
ATOM 1435 C C . PRO A 1 190 ? 4.529 -14.369 -0.418 1.00 74.81 190 PRO A C 1
ATOM 1437 O O . PRO A 1 190 ? 4.574 -15.558 -0.111 1.00 74.81 190 PRO A O 1
ATOM 1440 N N . ARG A 1 191 ? 5.465 -13.499 -0.021 1.00 71.38 191 ARG A N 1
ATOM 1441 C CA . ARG A 1 191 ? 6.653 -13.902 0.757 1.00 71.38 191 ARG A CA 1
ATOM 1442 C C . ARG A 1 191 ? 6.349 -14.096 2.244 1.00 71.38 191 ARG A C 1
ATOM 1444 O O . ARG A 1 191 ? 6.875 -15.019 2.858 1.00 71.38 191 ARG A O 1
ATOM 1451 N N . ARG A 1 192 ? 5.519 -13.221 2.821 1.00 68.38 192 ARG A N 1
ATOM 1452 C CA . ARG A 1 192 ? 5.090 -13.289 4.228 1.00 68.38 192 ARG A CA 1
ATOM 1453 C C . ARG A 1 192 ? 3.930 -14.279 4.371 1.00 68.38 192 ARG A C 1
ATOM 1455 O O . ARG A 1 192 ? 3.153 -14.447 3.435 1.00 68.38 192 ARG A O 1
ATOM 1462 N N . PHE A 1 193 ? 3.833 -14.952 5.518 1.00 72.44 193 PHE A N 1
ATOM 1463 C CA . PHE A 1 193 ? 2.736 -15.879 5.857 1.00 72.44 193 PHE A CA 1
ATOM 1464 C C . PHE A 1 193 ? 2.417 -16.929 4.773 1.00 72.44 193 PHE A C 1
ATOM 1466 O O . PHE A 1 193 ? 1.270 -17.313 4.568 1.00 72.44 193 PHE A O 1
ATOM 1473 N N . ASN A 1 194 ? 3.450 -17.414 4.076 1.00 77.19 194 ASN A N 1
ATOM 1474 C CA . ASN A 1 194 ? 3.325 -18.415 3.017 1.00 77.19 194 ASN A CA 1
ATOM 1475 C C . ASN A 1 194 ? 4.457 -19.458 3.087 1.00 77.19 194 ASN A C 1
ATOM 1477 O O . ASN A 1 194 ? 5.312 -19.522 2.199 1.00 77.19 194 ASN A O 1
ATOM 1481 N N . PRO A 1 195 ? 4.502 -20.291 4.142 1.00 79.12 195 PRO A N 1
ATOM 1482 C CA . PRO A 1 195 ? 5.585 -21.259 4.333 1.00 79.12 195 PRO A CA 1
ATOM 1483 C C . PRO A 1 195 ? 5.684 -22.277 3.185 1.00 79.12 195 PRO A C 1
ATOM 1485 O O . PRO A 1 195 ? 6.767 -22.783 2.900 1.00 79.12 195 PRO A O 1
ATOM 1488 N N . LYS A 1 196 ? 4.566 -22.547 2.501 1.00 83.00 196 LYS A N 1
ATOM 1489 C CA . LYS A 1 196 ? 4.487 -23.485 1.374 1.00 83.00 196 LYS A CA 1
ATOM 1490 C C . LYS A 1 196 ? 4.865 -22.872 0.022 1.00 83.00 196 LYS A C 1
ATOM 1492 O O . LYS A 1 196 ? 4.990 -23.613 -0.945 1.00 83.00 196 LYS A O 1
ATOM 1497 N N . LYS A 1 197 ? 5.075 -21.549 -0.048 1.00 77.00 197 LYS A N 1
ATOM 1498 C CA . LYS A 1 197 ? 5.361 -20.801 -1.290 1.00 77.00 197 LYS A CA 1
ATOM 1499 C C . LYS A 1 197 ? 4.298 -21.009 -2.379 1.00 77.00 197 LYS A C 1
ATOM 1501 O O . LYS A 1 197 ? 4.609 -21.026 -3.565 1.00 77.00 197 LYS A O 1
ATOM 1506 N N . GLU A 1 198 ? 3.043 -21.174 -1.973 1.00 82.75 198 GLU A N 1
ATOM 1507 C CA . GLU A 1 198 ? 1.921 -21.394 -2.887 1.00 82.75 198 GLU A CA 1
ATOM 1508 C C . GLU A 1 198 ? 1.380 -20.060 -3.407 1.00 82.75 198 GLU A C 1
ATOM 1510 O O . GLU A 1 198 ? 1.368 -19.063 -2.682 1.00 82.75 198 GLU A O 1
ATOM 1515 N N . ALA A 1 199 ? 0.919 -20.041 -4.657 1.00 83.81 199 ALA A N 1
ATOM 1516 C CA . ALA A 1 199 ? 0.290 -18.873 -5.258 1.00 83.81 199 ALA A CA 1
ATOM 1517 C C . ALA A 1 199 ? -1.182 -18.777 -4.837 1.00 83.81 199 ALA A C 1
ATOM 1519 O O . ALA A 1 199 ? -2.050 -19.446 -5.402 1.00 83.81 199 ALA A O 1
ATOM 1520 N N . TRP A 1 200 ? -1.467 -17.962 -3.823 1.00 87.19 200 TRP A N 1
ATOM 1521 C CA . TRP A 1 200 ? -2.808 -17.854 -3.244 1.00 87.19 200 TRP A CA 1
ATOM 1522 C C . TRP A 1 200 ? -3.347 -16.425 -3.155 1.00 87.19 200 TRP A C 1
ATOM 1524 O O . TRP A 1 200 ? -4.560 -16.269 -3.029 1.00 87.19 200 TRP A O 1
ATOM 1534 N N . LEU A 1 201 ? -2.499 -15.396 -3.255 1.00 84.75 201 LEU A N 1
ATOM 1535 C CA . LEU A 1 201 ? -2.914 -14.001 -3.094 1.00 84.75 201 LEU A CA 1
ATOM 1536 C C . LEU A 1 201 ? -3.360 -13.418 -4.444 1.00 84.75 201 LEU A C 1
ATOM 1538 O O . LEU A 1 201 ? -2.506 -13.259 -5.318 1.00 84.75 201 LEU A O 1
ATOM 1542 N N . PRO A 1 202 ? -4.655 -13.102 -4.645 1.00 89.38 202 PRO A N 1
ATOM 1543 C CA . PRO A 1 202 ? -5.114 -12.498 -5.889 1.00 89.38 202 PRO A CA 1
ATOM 1544 C C . PRO A 1 202 ? -4.581 -11.073 -6.042 1.00 89.38 202 PRO A C 1
ATOM 1546 O O . PRO A 1 202 ? -4.715 -10.257 -5.126 1.00 89.38 202 PRO A O 1
ATOM 1549 N N . VAL A 1 203 ? -4.040 -10.771 -7.218 1.00 85.38 203 VAL A N 1
ATOM 1550 C CA . VAL A 1 203 ? -3.547 -9.446 -7.595 1.00 85.38 203 VAL A CA 1
ATOM 1551 C C . VAL A 1 203 ? -4.390 -8.917 -8.741 1.00 85.38 203 VAL A C 1
ATOM 1553 O O . VAL A 1 203 ? -4.666 -9.624 -9.709 1.00 85.38 203 VAL A O 1
ATOM 1556 N N . PHE A 1 204 ? -4.809 -7.666 -8.618 1.00 88.19 204 PHE A N 1
ATOM 1557 C CA . PHE A 1 204 ? -5.538 -6.953 -9.650 1.00 88.19 204 PHE A CA 1
ATOM 1558 C C . PHE A 1 204 ? -4.781 -5.713 -10.056 1.00 88.19 204 PHE A C 1
ATOM 1560 O O . PHE A 1 204 ? -4.314 -4.936 -9.223 1.00 88.19 204 PHE A O 1
ATOM 1567 N N . HIS A 1 205 ? -4.723 -5.512 -11.354 1.00 85.00 205 HIS A N 1
ATOM 1568 C CA . HIS A 1 205 ? -4.102 -4.358 -11.940 1.00 85.00 205 HIS A CA 1
ATOM 1569 C C . HIS A 1 205 ? -5.106 -3.657 -12.833 1.00 85.00 205 HIS A C 1
ATOM 1571 O O . HIS A 1 205 ? -5.912 -4.278 -13.526 1.00 85.00 205 HIS A O 1
ATOM 1577 N N . THR A 1 206 ? -5.099 -2.333 -12.784 1.00 87.31 206 THR A N 1
ATOM 1578 C CA . THR A 1 206 ? -6.009 -1.536 -13.600 1.00 87.31 206 THR A CA 1
ATOM 1579 C C . THR A 1 206 ? -5.418 -0.164 -13.851 1.00 87.31 206 THR A C 1
ATOM 1581 O O . THR A 1 206 ? -4.705 0.389 -13.015 1.00 87.31 206 THR A O 1
ATOM 1584 N N . LYS A 1 207 ? -5.774 0.431 -14.990 1.00 88.94 207 LYS A N 1
ATOM 1585 C CA . LYS A 1 207 ? -5.486 1.832 -15.291 1.00 88.94 207 LYS A CA 1
ATOM 1586 C C . LYS A 1 207 ? -6.777 2.640 -15.304 1.00 88.94 207 LYS A C 1
ATOM 1588 O O . LYS A 1 207 ? -7.711 2.278 -16.014 1.00 88.94 207 LYS A O 1
ATOM 1593 N N . ARG A 1 208 ? -6.852 3.729 -14.536 1.00 91.44 208 ARG A N 1
ATOM 1594 C CA . ARG A 1 208 ? -8.020 4.632 -14.497 1.00 91.44 208 ARG A CA 1
ATOM 1595 C C . ARG A 1 208 ? -7.589 6.068 -14.277 1.00 91.44 208 ARG A C 1
ATOM 1597 O O . ARG A 1 208 ? -6.730 6.322 -13.447 1.00 91.44 208 ARG A O 1
ATOM 1604 N N . GLN A 1 209 ? -8.181 7.005 -15.017 1.00 90.12 209 GLN A N 1
ATOM 1605 C CA . GLN A 1 209 ? -7.895 8.445 -14.880 1.00 90.12 209 GLN A CA 1
ATOM 1606 C C . GLN A 1 209 ? -6.380 8.774 -14.919 1.00 90.12 209 GLN A C 1
ATOM 1608 O O . GLN A 1 209 ? -5.872 9.631 -14.198 1.00 90.12 209 GLN A O 1
ATOM 1613 N N . GLY A 1 210 ? -5.628 8.035 -15.744 1.00 83.81 210 GLY A N 1
ATOM 1614 C CA . GLY A 1 210 ? -4.172 8.162 -15.866 1.00 83.81 210 GLY A CA 1
ATOM 1615 C C . GLY A 1 210 ? -3.351 7.470 -14.768 1.00 83.81 210 GLY A C 1
ATOM 1616 O O . GLY A 1 210 ? -2.142 7.345 -14.935 1.00 83.81 210 GLY A O 1
ATOM 1617 N N . TRP A 1 211 ? -3.974 6.986 -13.694 1.00 85.75 211 TRP A N 1
ATOM 1618 C CA . TRP A 1 211 ? -3.328 6.205 -12.640 1.00 85.75 211 TRP A CA 1
ATOM 1619 C C . TRP A 1 211 ? -3.215 4.738 -13.029 1.00 85.75 211 TRP A C 1
ATOM 1621 O O . TRP A 1 211 ? -4.162 4.162 -13.562 1.00 85.75 211 TRP A O 1
ATOM 1631 N N . MET A 1 212 ? -2.070 4.135 -12.733 1.00 80.00 212 MET A N 1
ATOM 1632 C CA . MET A 1 212 ? -1.863 2.689 -12.742 1.00 80.00 212 MET A CA 1
ATOM 1633 C C . MET A 1 212 ? -1.981 2.175 -11.312 1.00 80.00 212 MET A C 1
ATOM 1635 O O . MET A 1 212 ? -1.355 2.747 -10.420 1.00 80.00 212 MET A O 1
ATOM 1639 N N . PHE A 1 213 ? -2.752 1.112 -11.107 1.00 84.94 213 PHE A N 1
ATOM 1640 C CA . PHE A 1 213 ? -3.006 0.514 -9.803 1.00 84.94 213 PHE A CA 1
ATOM 1641 C C . PHE A 1 213 ? -2.516 -0.931 -9.753 1.00 84.94 213 PHE A C 1
ATOM 1643 O O . PHE A 1 213 ? -2.729 -1.677 -10.705 1.00 84.94 213 PHE A O 1
ATOM 1650 N N . THR A 1 214 ? -1.932 -1.318 -8.621 1.00 84.62 214 THR A N 1
ATOM 1651 C CA . THR A 1 214 ? -1.705 -2.714 -8.226 1.00 84.62 214 THR A CA 1
ATOM 1652 C C . THR A 1 214 ? -2.435 -2.936 -6.911 1.00 84.62 214 THR A C 1
ATOM 1654 O O . THR A 1 214 ? -2.199 -2.212 -5.945 1.00 84.62 214 THR A O 1
ATOM 1657 N N . VAL A 1 215 ? -3.320 -3.924 -6.867 1.00 88.50 215 VAL A N 1
ATOM 1658 C CA . VAL A 1 215 ? -4.267 -4.127 -5.772 1.00 88.50 215 VAL A CA 1
ATOM 1659 C C . VAL A 1 215 ? -4.210 -5.562 -5.292 1.00 88.50 215 VAL A C 1
ATOM 1661 O O . VAL A 1 215 ? -4.221 -6.492 -6.096 1.00 88.50 215 VAL A O 1
ATOM 1664 N N . MET A 1 216 ? -4.152 -5.745 -3.979 1.00 90.00 216 MET A N 1
ATOM 1665 C CA . MET A 1 216 ? -4.120 -7.060 -3.348 1.00 90.00 216 MET A CA 1
ATOM 1666 C C . MET A 1 216 ? -4.710 -7.001 -1.939 1.00 90.00 216 MET A C 1
ATOM 1668 O O . MET A 1 216 ? -4.757 -5.936 -1.324 1.00 90.00 216 MET A O 1
ATOM 1672 N N . PHE A 1 217 ? -5.143 -8.136 -1.398 1.00 91.69 217 PHE A N 1
ATOM 1673 C CA . PHE A 1 217 ? -5.507 -8.220 0.010 1.00 91.69 217 PHE A CA 1
ATOM 1674 C C . PHE A 1 217 ? -4.275 -8.072 0.905 1.00 91.69 217 PHE A C 1
ATOM 1676 O O . PHE A 1 217 ? -3.173 -8.499 0.550 1.00 91.69 217 PHE A O 1
ATOM 1683 N N . SER A 1 218 ? -4.466 -7.487 2.087 1.00 86.06 218 SER A N 1
ATOM 1684 C CA . SER A 1 218 ? -3.420 -7.436 3.099 1.00 86.06 218 SER A CA 1
ATOM 1685 C C . SER A 1 218 ? -3.048 -8.849 3.543 1.00 86.06 218 SER A C 1
ATOM 1687 O O . SER A 1 218 ? -3.899 -9.697 3.819 1.00 86.06 218 SER A O 1
ATOM 1689 N N . ASN A 1 219 ? -1.742 -9.080 3.629 1.00 81.19 219 ASN A N 1
ATOM 1690 C CA . ASN A 1 219 ? -1.141 -10.327 4.071 1.00 81.19 219 ASN A CA 1
ATOM 1691 C C . ASN A 1 219 ? -0.233 -10.084 5.292 1.00 81.19 219 ASN A C 1
ATOM 1693 O O . ASN A 1 219 ? 0.917 -10.520 5.327 1.00 81.19 219 ASN A O 1
ATOM 1697 N N . THR A 1 220 ? -0.717 -9.319 6.271 1.00 76.56 220 THR A N 1
ATOM 1698 C CA . THR A 1 220 ? -0.035 -9.072 7.553 1.00 76.56 220 THR A CA 1
ATOM 1699 C C . THR A 1 220 ? -0.526 -10.007 8.657 1.00 76.56 220 THR A C 1
ATOM 1701 O O . THR A 1 220 ? -1.630 -10.549 8.574 1.00 76.56 220 THR A O 1
ATOM 1704 N N . ALA A 1 221 ? 0.266 -10.171 9.726 1.00 70.00 221 ALA A N 1
ATOM 1705 C CA . ALA A 1 221 ? -0.117 -10.966 10.899 1.00 70.00 221 ALA A CA 1
ATOM 1706 C C . ALA A 1 221 ? -1.487 -1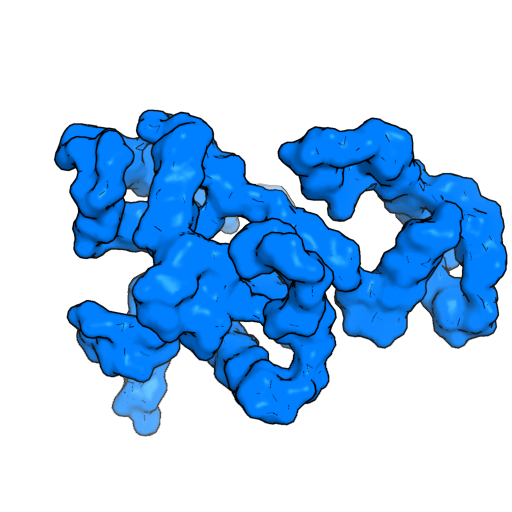0.549 11.447 1.00 70.00 221 ALA A C 1
ATOM 1708 O O . ALA A 1 221 ? -2.337 -11.408 11.678 1.00 70.00 221 ALA A O 1
ATOM 1709 N N . GLN A 1 222 ? -1.730 -9.242 11.592 1.00 77.69 222 GLN A N 1
ATOM 1710 C CA . GLN A 1 222 ? -3.010 -8.729 12.068 1.00 77.69 222 GLN A CA 1
ATOM 1711 C C . GLN A 1 222 ? -4.169 -9.056 11.126 1.00 77.69 222 GLN A C 1
ATOM 1713 O O . GLN A 1 222 ? -5.244 -9.432 11.598 1.00 77.69 222 GLN A O 1
ATOM 1718 N N . ALA A 1 223 ? -3.972 -8.946 9.807 1.00 81.62 223 ALA A N 1
ATOM 1719 C CA . ALA A 1 223 ? -5.007 -9.319 8.848 1.00 81.62 223 ALA A CA 1
ATOM 1720 C C . ALA A 1 223 ? -5.391 -10.800 9.008 1.00 81.62 223 ALA A C 1
ATOM 1722 O O . ALA A 1 223 ? -6.576 -11.123 9.027 1.00 81.62 223 ALA A O 1
ATOM 1723 N N . HIS A 1 224 ? -4.415 -11.693 9.210 1.00 81.56 224 HIS A N 1
ATOM 1724 C CA . HIS A 1 224 ? -4.674 -13.109 9.504 1.00 81.56 224 HIS A CA 1
ATOM 1725 C C . HIS A 1 224 ? -5.369 -13.308 10.855 1.00 81.56 224 HIS A C 1
ATOM 1727 O O . HIS A 1 224 ? -6.396 -13.981 10.921 1.00 81.56 224 HIS A O 1
ATOM 1733 N N . ALA A 1 225 ? -4.856 -12.692 11.922 1.00 79.19 225 ALA A N 1
ATOM 1734 C CA . ALA A 1 225 ? -5.385 -12.838 13.279 1.00 79.19 225 ALA A CA 1
ATOM 1735 C C . ALA A 1 225 ? -6.841 -12.357 13.407 1.00 79.19 225 ALA A C 1
ATOM 1737 O O . ALA A 1 225 ? -7.625 -12.943 14.153 1.00 79.19 225 ALA A O 1
ATOM 1738 N N . LEU A 1 226 ? -7.216 -11.313 12.663 1.00 84.62 226 LEU A N 1
ATOM 1739 C CA . LEU A 1 226 ? -8.571 -10.761 12.654 1.00 84.62 226 LEU A CA 1
ATOM 1740 C C . LEU A 1 226 ? -9.487 -11.365 11.577 1.00 84.62 226 LEU A C 1
ATOM 1742 O O . LEU A 1 226 ? -10.641 -10.941 11.472 1.00 84.62 226 LEU A O 1
ATOM 1746 N N . GLY A 1 227 ? -8.995 -12.304 10.761 1.00 86.06 227 GLY A N 1
ATOM 1747 C CA . GLY A 1 227 ? -9.750 -12.851 9.629 1.00 86.06 227 GLY A CA 1
ATOM 1748 C C . GLY A 1 227 ? -10.158 -11.769 8.622 1.00 86.06 227 GLY A C 1
ATOM 1749 O O . GLY A 1 227 ? -11.313 -11.701 8.216 1.00 86.06 227 GLY A O 1
ATOM 1750 N N . LYS A 1 228 ? -9.228 -10.864 8.295 1.00 89.56 228 LYS A N 1
ATOM 1751 C CA . LYS A 1 228 ? -9.391 -9.722 7.377 1.00 89.56 228 LYS A CA 1
ATOM 1752 C C . LYS A 1 228 ? -8.587 -9.853 6.084 1.00 89.56 228 LYS A C 1
ATOM 1754 O O . LYS A 1 228 ? -8.490 -8.887 5.330 1.00 89.56 228 LYS A O 1
ATOM 1759 N N . THR A 1 229 ? -8.049 -11.037 5.804 1.00 84.31 229 THR A N 1
ATOM 1760 C CA . THR A 1 229 ? -7.287 -11.369 4.585 1.00 84.31 229 THR A CA 1
ATOM 1761 C C . THR A 1 229 ? -8.124 -11.375 3.300 1.00 84.31 229 THR A C 1
ATOM 1763 O O . THR A 1 229 ? -7.579 -11.580 2.222 1.00 84.31 229 THR A O 1
ATOM 1766 N N . ASP A 1 230 ? -9.431 -11.132 3.398 1.00 88.81 230 ASP A N 1
ATOM 1767 C CA . ASP A 1 230 ? -10.376 -10.919 2.296 1.00 88.81 230 ASP A CA 1
ATOM 1768 C C . ASP A 1 230 ? -11.161 -9.592 2.433 1.00 88.81 230 ASP A C 1
ATOM 1770 O O . ASP A 1 230 ? -12.099 -9.320 1.677 1.00 88.81 230 ASP A O 1
ATOM 1774 N N . ASP A 1 231 ? -10.773 -8.742 3.392 1.00 93.69 231 ASP A N 1
ATOM 1775 C CA . ASP A 1 231 ? -11.423 -7.463 3.690 1.00 93.69 231 ASP A CA 1
ATOM 1776 C C . ASP A 1 231 ? -10.476 -6.278 3.518 1.00 93.69 231 ASP A C 1
ATOM 1778 O O . ASP A 1 231 ? -10.864 -5.267 2.934 1.00 93.69 231 ASP A O 1
ATOM 1782 N N . TRP A 1 232 ? -9.254 -6.358 4.038 1.00 94.00 232 TRP A N 1
ATOM 1783 C CA . TRP A 1 232 ? -8.292 -5.261 3.958 1.00 94.00 232 TRP A CA 1
ATOM 1784 C C . TRP A 1 232 ? -7.598 -5.301 2.605 1.00 94.00 232 TRP A C 1
ATOM 1786 O O . TRP A 1 232 ? -6.971 -6.297 2.261 1.00 94.00 232 TRP A O 1
ATOM 1796 N N . VAL A 1 233 ? -7.739 -4.232 1.828 1.00 95.19 233 VAL A N 1
ATOM 1797 C CA . VAL A 1 233 ? -7.263 -4.148 0.446 1.00 95.19 233 VAL A CA 1
ATOM 1798 C C . VAL A 1 233 ? -6.185 -3.081 0.363 1.00 95.19 233 VAL A C 1
ATOM 1800 O O . VAL A 1 233 ? -6.451 -1.912 0.622 1.00 95.19 233 VAL A O 1
ATOM 1803 N N . VAL A 1 234 ? -4.975 -3.476 -0.012 1.00 88.62 234 VAL A N 1
ATOM 1804 C CA . VAL A 1 234 ? -3.852 -2.568 -0.248 1.00 88.62 234 VAL A CA 1
ATOM 1805 C C . VAL A 1 234 ? -3.851 -2.178 -1.723 1.00 88.62 234 VAL A C 1
ATOM 1807 O O . VAL A 1 234 ? -3.817 -3.040 -2.603 1.00 88.62 234 VAL A O 1
ATOM 1810 N N . ILE A 1 235 ? -3.900 -0.874 -1.992 1.00 89.81 235 ILE A N 1
ATOM 1811 C CA . ILE A 1 235 ? -3.909 -0.283 -3.330 1.00 89.81 235 ILE A CA 1
ATOM 1812 C C . ILE A 1 235 ? -2.630 0.530 -3.499 1.00 89.81 235 ILE A C 1
ATOM 1814 O O . ILE A 1 235 ? -2.518 1.626 -2.958 1.00 89.81 235 ILE A O 1
ATOM 1818 N N . TYR A 1 236 ? -1.691 0.031 -4.295 1.00 83.25 236 TYR A N 1
ATOM 1819 C CA . TYR A 1 236 ? -0.568 0.819 -4.795 1.00 83.25 236 TYR A CA 1
ATOM 1820 C C . TYR A 1 236 ? -1.006 1.587 -6.035 1.00 83.25 236 TYR A C 1
ATOM 1822 O O . TYR A 1 236 ? -1.676 1.024 -6.900 1.00 83.25 236 TYR A O 1
ATOM 1830 N N . TYR A 1 237 ? -0.584 2.841 -6.166 1.00 82.44 237 TYR A N 1
ATOM 1831 C CA . TYR A 1 237 ? -0.884 3.666 -7.334 1.00 82.44 237 TYR A CA 1
ATOM 1832 C C . TYR A 1 237 ? 0.350 4.400 -7.851 1.00 82.44 237 TYR A C 1
ATOM 1834 O O . TYR A 1 237 ? 1.279 4.701 -7.101 1.00 82.44 237 TYR A O 1
ATOM 1842 N N . LYS A 1 238 ? 0.358 4.690 -9.155 1.00 78.31 238 LYS A N 1
ATOM 1843 C CA . LYS A 1 238 ? 1.391 5.497 -9.811 1.00 78.31 238 LYS A CA 1
ATOM 184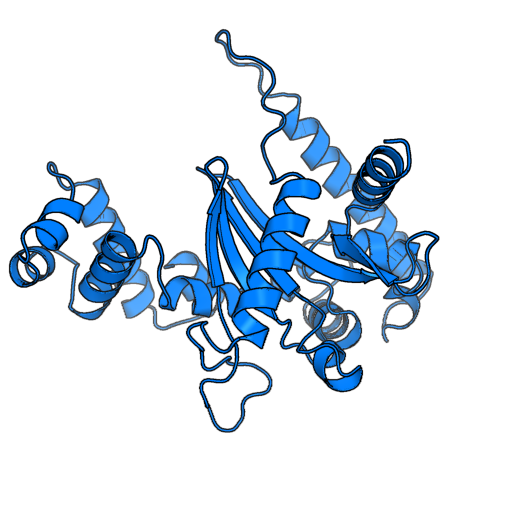4 C C . LYS A 1 238 ? 0.841 6.304 -10.989 1.00 78.31 238 LYS A C 1
ATOM 1846 O O . LYS A 1 238 ? 0.067 5.775 -11.786 1.00 78.31 238 LYS A O 1
ATOM 1851 N N . ARG A 1 239 ? 1.301 7.548 -11.145 1.00 80.19 239 ARG A N 1
ATOM 1852 C CA . ARG A 1 239 ? 1.087 8.404 -12.321 1.00 80.19 239 ARG A CA 1
ATOM 1853 C C . ARG A 1 239 ? 2.235 9.401 -12.477 1.00 80.19 239 ARG A C 1
ATOM 1855 O O . ARG A 1 239 ? 2.433 10.265 -11.629 1.00 80.19 239 ARG A O 1
ATOM 1862 N N . GLY A 1 240 ? 2.988 9.285 -13.572 1.00 72.38 240 GLY A N 1
ATOM 1863 C CA . GLY A 1 240 ? 4.228 10.048 -13.749 1.00 72.38 240 GLY A CA 1
ATOM 1864 C C . GLY A 1 240 ? 5.230 9.726 -12.636 1.00 72.38 240 GLY A C 1
ATOM 1865 O O . GLY A 1 240 ? 5.489 8.549 -12.367 1.00 72.38 240 GLY A O 1
ATOM 1866 N N . ASP A 1 241 ? 5.725 10.770 -11.974 1.00 63.56 241 ASP A N 1
ATOM 1867 C CA . ASP A 1 241 ? 6.637 10.673 -10.826 1.00 63.56 241 ASP A CA 1
ATOM 1868 C C . ASP A 1 241 ? 5.910 10.509 -9.482 1.00 63.56 241 ASP A C 1
ATOM 1870 O O . ASP A 1 241 ? 6.546 10.317 -8.447 1.00 63.56 241 ASP A O 1
ATOM 1874 N N . HIS A 1 242 ? 4.575 10.553 -9.481 1.00 69.25 242 HIS A N 1
ATOM 1875 C CA . HIS A 1 242 ? 3.778 10.327 -8.282 1.00 69.25 242 HIS A CA 1
ATOM 1876 C C . HIS A 1 242 ? 3.523 8.836 -8.103 1.00 69.25 242 HIS A C 1
ATOM 1878 O O . HIS A 1 242 ? 2.930 8.196 -8.971 1.00 69.25 242 HIS A O 1
ATOM 1884 N N . GLU A 1 243 ? 3.920 8.284 -6.965 1.00 74.75 243 GLU A N 1
ATOM 1885 C CA . GLU A 1 243 ? 3.509 6.956 -6.529 1.00 74.75 243 GLU A CA 1
ATOM 1886 C C . GLU A 1 243 ? 3.211 6.939 -5.034 1.00 74.75 243 GLU A C 1
ATOM 1888 O O . GLU A 1 243 ? 3.721 7.760 -4.274 1.00 74.75 243 GLU A O 1
ATOM 1893 N N . GLY A 1 244 ? 2.362 6.007 -4.625 1.00 75.31 244 GLY A N 1
ATOM 1894 C CA . GLY A 1 244 ? 1.948 5.860 -3.240 1.00 75.31 244 GLY A CA 1
ATOM 1895 C C . GLY A 1 244 ? 1.124 4.601 -3.036 1.00 75.31 244 GLY A C 1
ATOM 1896 O O . GLY A 1 244 ? 1.022 3.749 -3.926 1.00 75.31 244 GLY A O 1
ATOM 1897 N N . GLN A 1 245 ? 0.554 4.483 -1.844 1.00 85.50 245 GLN A N 1
ATOM 1898 C CA . GLN A 1 245 ? -0.360 3.405 -1.508 1.00 85.50 245 GLN A CA 1
ATOM 1899 C C . GLN A 1 245 ? -1.428 3.879 -0.526 1.00 85.50 245 GLN A C 1
ATOM 1901 O O . GLN A 1 245 ? -1.190 4.792 0.262 1.00 85.50 245 GLN A O 1
ATOM 1906 N N . ASN A 1 246 ? -2.578 3.215 -0.535 1.00 90.50 246 ASN A N 1
ATOM 1907 C CA . ASN A 1 246 ? -3.598 3.344 0.497 1.00 90.50 246 ASN A CA 1
ATOM 1908 C C . ASN A 1 246 ? -4.186 1.976 0.838 1.00 90.50 246 ASN A C 1
ATOM 1910 O O . ASN A 1 246 ? -4.321 1.119 -0.036 1.00 90.50 246 ASN A O 1
ATOM 1914 N N . THR A 1 247 ? -4.621 1.811 2.085 1.00 92.69 247 THR A N 1
ATOM 1915 C CA . THR A 1 247 ? -5.384 0.636 2.510 1.00 92.69 247 THR A CA 1
ATOM 1916 C C . THR A 1 247 ? -6.873 0.960 2.605 1.00 92.69 247 THR A C 1
ATOM 1918 O O . THR A 1 247 ? -7.272 1.893 3.304 1.00 92.69 247 THR A O 1
ATOM 1921 N N . VAL A 1 248 ? -7.715 0.173 1.938 1.00 96.69 248 VAL A N 1
ATOM 1922 C CA . VAL A 1 248 ? -9.177 0.235 2.044 1.00 96.69 248 VAL A CA 1
ATOM 1923 C C . VAL A 1 248 ? -9.671 -0.875 2.961 1.00 96.69 248 VAL A C 1
ATOM 1925 O O . VAL A 1 248 ? -9.313 -2.044 2.802 1.00 96.69 248 VAL A O 1
ATOM 1928 N N . VAL A 1 249 ? -10.510 -0.518 3.931 1.00 95.62 249 VAL A N 1
ATOM 1929 C CA . VAL A 1 249 ? -11.025 -1.448 4.944 1.00 95.62 249 VAL A CA 1
ATOM 1930 C C . VAL A 1 249 ? -12.512 -1.256 5.179 1.00 95.62 249 VAL A C 1
ATOM 1932 O O . VAL A 1 249 ? -13.080 -0.217 4.841 1.00 95.62 249 VAL A O 1
ATOM 1935 N N . THR A 1 250 ? -13.154 -2.248 5.795 1.00 95.94 250 THR A N 1
ATOM 1936 C CA . THR A 1 250 ? -14.504 -2.066 6.327 1.00 95.94 250 THR A CA 1
ATOM 1937 C C . THR A 1 250 ? -14.412 -1.379 7.688 1.00 95.94 250 THR A C 1
ATOM 1939 O O . THR A 1 250 ? -13.809 -1.907 8.622 1.00 95.94 250 THR A O 1
ATOM 1942 N N . GLU A 1 251 ? -15.012 -0.196 7.804 1.00 92.38 251 GLU A N 1
ATOM 1943 C CA . GLU A 1 251 ? -15.053 0.590 9.037 1.00 92.38 251 GLU A CA 1
ATOM 1944 C C . GLU A 1 251 ? -15.836 -0.139 10.142 1.00 92.38 251 GLU A C 1
ATOM 1946 O O . GLU A 1 251 ? -16.896 -0.725 9.903 1.00 92.38 251 GLU A O 1
ATOM 1951 N N . THR A 1 252 ? -15.340 -0.073 11.379 1.00 87.19 252 THR A N 1
ATOM 1952 C CA . THR A 1 252 ? -15.896 -0.817 12.523 1.00 87.19 252 THR A CA 1
ATOM 1953 C C . THR A 1 252 ? -16.304 0.053 13.712 1.00 87.19 252 THR A C 1
ATOM 1955 O O . THR A 1 252 ? -17.134 -0.396 14.509 1.00 87.19 252 THR A O 1
ATOM 1958 N N . LYS A 1 253 ? -15.765 1.272 13.841 1.00 78.81 253 LYS A N 1
ATOM 1959 C CA . LYS A 1 253 ? -15.887 2.112 15.044 1.00 78.81 253 LYS A CA 1
ATOM 1960 C C . LYS A 1 253 ? -16.558 3.462 14.799 1.00 78.81 253 LYS A C 1
ATOM 1962 O O . LYS A 1 253 ? -17.249 3.942 15.694 1.00 78.81 253 LYS A O 1
ATOM 1967 N N . THR A 1 254 ? -16.348 4.086 13.643 1.00 80.25 254 THR A N 1
ATOM 1968 C CA . THR A 1 254 ? -16.818 5.463 13.394 1.00 80.25 254 THR A CA 1
ATOM 1969 C C . THR A 1 254 ? -18.276 5.516 12.915 1.00 80.25 254 THR A C 1
ATOM 1971 O O . THR A 1 254 ? -18.956 4.494 12.805 1.00 80.25 254 THR A O 1
ATOM 1974 N N . GLN A 1 255 ? -18.777 6.720 12.614 1.00 85.75 255 GLN A N 1
ATOM 1975 C CA . GLN A 1 255 ? -20.118 6.926 12.046 1.00 85.75 255 GLN A CA 1
ATOM 1976 C C . GLN A 1 255 ? -20.309 6.216 10.695 1.00 85.75 255 GLN A C 1
ATOM 1978 O O . GLN A 1 255 ? -21.435 5.915 10.309 1.00 85.75 255 GLN A O 1
ATOM 1983 N N . LEU A 1 256 ? -19.213 5.882 10.008 1.00 91.00 256 LEU A N 1
ATOM 1984 C CA . LEU A 1 256 ? -19.214 5.146 8.747 1.00 91.00 256 LEU A CA 1
ATOM 1985 C C . LEU A 1 256 ? -19.196 3.620 8.945 1.00 91.00 256 LEU A C 1
ATOM 1987 O O . LEU A 1 256 ? -18.850 2.885 8.024 1.00 91.00 256 LEU A O 1
ATOM 1991 N N . LYS A 1 257 ? -19.555 3.108 10.130 1.00 93.25 257 LYS A N 1
ATOM 1992 C CA . LYS A 1 257 ? -19.546 1.669 10.438 1.00 93.25 257 LYS A CA 1
ATOM 1993 C C . LYS A 1 257 ? -20.224 0.828 9.348 1.00 93.25 257 LYS A C 1
ATOM 1995 O O . LYS A 1 257 ? -21.366 1.072 8.965 1.00 93.25 257 LYS A O 1
ATOM 2000 N N . GLY A 1 258 ? -19.515 -0.201 8.882 1.00 93.25 258 GLY A N 1
ATOM 2001 C CA . GLY A 1 258 ? -19.952 -1.105 7.815 1.00 93.25 258 GLY A CA 1
ATOM 2002 C C . GLY A 1 258 ? -19.701 -0.589 6.395 1.00 93.25 258 GLY A C 1
ATOM 2003 O O . GLY A 1 258 ? -19.923 -1.331 5.438 1.00 93.25 258 GLY A O 1
ATOM 2004 N N . LYS A 1 259 ? -19.228 0.650 6.230 1.00 96.19 259 LYS A N 1
ATOM 2005 C CA . LYS A 1 259 ? -18.826 1.208 4.937 1.00 96.19 259 LYS A CA 1
ATOM 2006 C C . LYS A 1 259 ? -17.362 0.890 4.629 1.00 96.19 259 LYS A C 1
ATOM 2008 O O . LYS A 1 259 ? -16.566 0.629 5.531 1.00 96.19 259 LYS A O 1
ATOM 2013 N N . ARG A 1 260 ? -17.009 0.928 3.342 1.00 97.50 260 ARG A N 1
ATOM 2014 C CA . ARG A 1 260 ? -15.616 0.853 2.878 1.00 97.50 260 ARG A CA 1
ATOM 2015 C C . ARG A 1 260 ? -14.976 2.229 3.004 1.00 97.50 260 ARG A C 1
ATOM 2017 O O . ARG A 1 260 ? -15.550 3.200 2.518 1.00 97.50 260 ARG A O 1
ATOM 2024 N N . VAL A 1 261 ? -13.830 2.323 3.661 1.00 96.75 261 VAL A N 1
ATOM 2025 C CA . VAL A 1 261 ? -13.134 3.592 3.916 1.00 96.75 261 VAL A CA 1
ATOM 2026 C C . VAL A 1 261 ? -11.655 3.455 3.592 1.00 96.75 261 VAL A C 1
ATOM 2028 O O . VAL A 1 261 ? -11.071 2.388 3.786 1.00 96.75 261 VAL A O 1
ATOM 2031 N N . VAL A 1 262 ? -11.050 4.536 3.104 1.00 95.69 262 VAL A N 1
ATOM 2032 C CA . VAL A 1 262 ? -9.609 4.615 2.851 1.00 95.69 262 VAL A CA 1
ATOM 2033 C C . VAL A 1 262 ? -8.908 5.056 4.138 1.00 95.69 262 VAL A C 1
ATOM 2035 O O . VAL A 1 262 ? -9.154 6.166 4.618 1.00 95.69 262 VAL A O 1
ATOM 2038 N N . ARG A 1 263 ? -8.060 4.209 4.727 1.00 91.38 263 ARG A N 1
ATOM 2039 C CA . ARG A 1 263 ? -7.332 4.554 5.959 1.00 91.38 263 ARG A CA 1
ATOM 2040 C C . ARG A 1 263 ? -6.433 5.776 5.743 1.00 91.38 263 ARG A C 1
ATOM 2042 O O . ARG A 1 263 ? -5.903 5.989 4.653 1.00 91.38 263 ARG A O 1
ATOM 2049 N N . GLY A 1 264 ? -6.290 6.592 6.785 1.00 86.88 264 GLY A N 1
ATOM 2050 C CA . GLY A 1 264 ? -5.546 7.855 6.731 1.00 86.88 264 GLY A CA 1
ATOM 2051 C C . GLY A 1 264 ? -6.232 9.001 5.968 1.00 86.88 264 GLY A C 1
ATOM 2052 O O . GLY A 1 264 ? -5.608 10.040 5.784 1.00 86.88 264 GLY A O 1
ATOM 2053 N N . ARG A 1 265 ? -7.487 8.843 5.508 1.00 91.00 265 ARG A N 1
ATOM 2054 C CA . ARG A 1 265 ? -8.226 9.860 4.718 1.00 91.00 265 ARG A CA 1
ATOM 2055 C C . ARG A 1 265 ? -9.624 10.162 5.271 1.00 91.00 265 ARG A C 1
ATOM 2057 O O . ARG A 1 265 ? -10.610 10.201 4.539 1.00 91.00 265 ARG A O 1
ATOM 2064 N N . GLN A 1 266 ? -9.740 10.355 6.585 1.00 87.75 266 GLN A N 1
ATOM 2065 C CA . GLN A 1 266 ? -11.028 10.414 7.300 1.00 87.75 266 GLN A CA 1
ATOM 2066 C C . GLN A 1 266 ? -11.942 11.530 6.793 1.00 87.75 266 GLN A C 1
ATOM 2068 O O . GLN A 1 266 ? -13.114 11.274 6.525 1.00 87.75 266 GLN A O 1
ATOM 2073 N N . ALA A 1 267 ? -11.409 12.745 6.633 1.00 86.88 267 ALA A N 1
ATOM 2074 C CA . ALA A 1 267 ? -12.190 13.894 6.173 1.00 86.88 267 ALA A CA 1
ATOM 2075 C C . ALA A 1 267 ? -12.773 13.662 4.770 1.00 86.88 267 ALA A C 1
ATOM 2077 O O . ALA A 1 267 ? -13.936 13.966 4.513 1.00 86.88 267 ALA A O 1
ATOM 2078 N N . GLU A 1 268 ? -11.989 13.062 3.875 1.00 91.88 268 GLU A N 1
ATOM 2079 C CA . GLU A 1 268 ? -12.417 12.763 2.509 1.00 91.88 268 GLU A CA 1
ATOM 2080 C C . GLU A 1 268 ? -13.404 11.591 2.450 1.00 91.88 268 GLU A C 1
ATOM 2082 O O . GLU A 1 268 ? -14.366 11.648 1.688 1.00 91.88 268 GLU A O 1
ATOM 2087 N N . ASN A 1 269 ? -13.224 10.559 3.286 1.00 92.62 269 ASN A N 1
ATOM 2088 C CA . ASN A 1 269 ? -14.209 9.483 3.432 1.00 92.62 269 ASN A CA 1
ATOM 2089 C C . ASN A 1 269 ? -15.561 10.028 3.902 1.00 92.62 269 ASN A C 1
ATOM 2091 O O . ASN A 1 269 ? -16.600 9.657 3.357 1.00 92.62 269 ASN A O 1
ATOM 2095 N N . GLN A 1 270 ? -15.552 10.900 4.915 1.00 90.88 270 GLN A N 1
ATOM 2096 C CA . GLN A 1 270 ? -16.766 11.516 5.435 1.00 90.88 270 GLN A CA 1
ATOM 2097 C C . GLN A 1 270 ? -17.458 12.341 4.346 1.00 90.88 270 GLN A C 1
ATOM 2099 O O . GLN A 1 270 ? -18.636 12.114 4.077 1.00 90.88 270 GLN A O 1
ATOM 2104 N N . HIS A 1 271 ? -16.709 13.201 3.652 1.00 91.12 271 HIS A N 1
ATOM 2105 C CA . HIS A 1 271 ? -17.240 13.994 2.547 1.00 91.12 271 HIS A CA 1
ATOM 2106 C C . HIS A 1 271 ? -17.851 13.123 1.437 1.00 91.12 271 HIS A C 1
ATOM 2108 O O . HIS A 1 271 ? -18.968 13.381 0.994 1.00 91.12 271 HIS A O 1
ATOM 2114 N N . TYR A 1 272 ? -17.162 12.052 1.026 1.00 93.38 272 TYR A N 1
ATOM 2115 C CA . TYR A 1 272 ? -17.658 11.121 0.009 1.00 93.38 272 TYR A CA 1
ATOM 2116 C C . TYR A 1 272 ? -19.027 10.529 0.382 1.00 93.38 272 TYR A C 1
ATOM 2118 O O . TYR A 1 272 ? -19.952 10.534 -0.432 1.00 93.38 272 TYR A O 1
ATOM 2126 N N . TYR A 1 273 ? -19.188 10.052 1.620 1.00 93.62 273 TYR A N 1
ATOM 2127 C CA . TYR A 1 273 ? -20.454 9.458 2.052 1.00 93.62 273 TYR A CA 1
ATOM 2128 C C . TYR A 1 273 ? -21.549 10.489 2.338 1.00 93.62 273 TYR A C 1
ATOM 2130 O O . TYR A 1 273 ? -22.719 10.183 2.112 1.00 93.62 273 TYR A O 1
ATOM 2138 N N . GLU A 1 274 ? -21.215 11.701 2.778 1.00 90.69 274 GLU A N 1
ATOM 2139 C CA . GLU A 1 274 ? -22.184 12.797 2.911 1.00 90.69 274 GLU A CA 1
ATOM 2140 C C . GLU A 1 274 ? -22.798 13.156 1.552 1.00 90.69 274 GLU A C 1
ATOM 2142 O O . GLU A 1 274 ? -24.023 13.217 1.429 1.00 90.69 274 GLU A O 1
ATOM 2147 N N . VAL A 1 275 ? -21.966 13.286 0.512 1.00 89.38 275 VAL A N 1
ATOM 2148 C CA . VAL A 1 275 ? -22.421 13.569 -0.859 1.00 89.38 275 VAL A CA 1
ATOM 2149 C C . VAL A 1 275 ? -23.303 12.441 -1.405 1.00 89.38 275 VAL A C 1
ATOM 2151 O O . VAL A 1 275 ? -24.324 12.722 -2.026 1.00 89.38 275 VAL A O 1
ATOM 2154 N N . GLN A 1 276 ? -22.977 11.171 -1.137 1.00 83.31 276 GLN A N 1
ATOM 2155 C CA . GLN A 1 276 ? -23.808 10.043 -1.587 1.00 83.31 276 GLN A CA 1
ATOM 2156 C C . GLN A 1 276 ? -25.127 9.877 -0.822 1.00 83.31 276 GLN A C 1
ATOM 2158 O O . GLN A 1 276 ? -26.058 9.276 -1.349 1.00 83.31 276 GLN A O 1
ATOM 2163 N N . SER A 1 277 ? -25.212 10.362 0.418 1.00 76.69 277 SER A N 1
ATOM 2164 C CA . SER A 1 277 ? -26.420 10.234 1.251 1.00 76.69 277 SER A CA 1
ATOM 2165 C C . SER A 1 277 ? -27.441 11.347 0.999 1.00 76.69 277 SER A C 1
ATOM 2167 O O . SER A 1 277 ? -28.602 11.199 1.370 1.00 76.69 277 SER A O 1
ATOM 2169 N N . GLY A 1 278 ? -26.996 12.474 0.435 1.00 60.69 278 GLY A N 1
ATOM 2170 C CA . GLY A 1 278 ? -27.822 13.647 0.137 1.00 60.69 278 GLY A CA 1
ATOM 2171 C C . GLY A 1 278 ? -28.335 13.729 -1.305 1.00 60.69 278 GLY A C 1
ATOM 2172 O O . GLY A 1 278 ? -28.879 14.772 -1.669 1.00 60.69 278 GLY A O 1
ATOM 2173 N N . GLY A 1 279 ? -28.126 12.682 -2.112 1.00 44.22 279 GLY A N 1
ATOM 2174 C CA . GLY A 1 279 ? -28.555 12.575 -3.514 1.00 44.22 279 GLY A CA 1
ATOM 2175 C C . GLY A 1 279 ? -29.786 11.705 -3.721 1.00 44.22 279 GLY A C 1
ATOM 2176 O O . GLY A 1 279 ? -30.032 10.808 -2.885 1.00 44.22 279 GLY A O 1
#